Protein AF-A0A8T4WM82-F1 (afdb_monomer_lite)

Radius of gyration: 20.58 Å; chains: 1; bounding box: 56×28×52 Å

pLDDT: mean 70.28, std 9.74, range [43.31, 88.25]

Structure (mmCIF, N/CA/C/O backbone):
data_AF-A0A8T4WM82-F1
#
_entry.id   AF-A0A8T4WM82-F1
#
loop_
_atom_site.group_PDB
_atom_site.id
_atom_site.type_symbol
_atom_site.label_atom_id
_atom_site.label_alt_id
_atom_site.label_comp_id
_atom_site.label_asym_id
_atom_site.label_entity_id
_atom_site.label_seq_id
_atom_site.pdbx_PDB_ins_code
_atom_site.Cartn_x
_atom_site.Cartn_y
_atom_site.Cartn_z
_atom_site.occupancy
_atom_site.B_iso_or_equiv
_atom_site.auth_seq_id
_atom_site.auth_comp_id
_atom_site.auth_asym_id
_atom_site.auth_atom_id
_atom_site.pdbx_PDB_model_num
ATOM 1 N N . MET A 1 1 ? 0.444 -3.441 4.856 1.00 49.09 1 MET A N 1
ATOM 2 C CA . MET A 1 1 ? -0.485 -2.279 4.831 1.00 49.09 1 MET A CA 1
ATOM 3 C C . MET A 1 1 ? -1.947 -2.722 4.778 1.00 49.09 1 MET A C 1
ATOM 5 O O . MET A 1 1 ? -2.633 -2.553 5.777 1.00 49.09 1 MET A O 1
ATOM 9 N N . LEU A 1 2 ? -2.414 -3.384 3.705 1.00 46.72 2 LEU A N 1
ATOM 10 C CA . LEU A 1 2 ? -3.725 -4.063 3.712 1.00 46.72 2 LEU A CA 1
ATOM 11 C C . LEU A 1 2 ? -3.799 -5.136 4.796 1.00 46.72 2 LEU A C 1
ATOM 13 O O . LEU A 1 2 ? -4.785 -5.210 5.503 1.00 46.72 2 LEU A O 1
ATOM 17 N N . THR A 1 3 ? -2.723 -5.894 4.995 1.00 54.88 3 THR A N 1
ATOM 18 C CA . THR A 1 3 ? -2.620 -6.885 6.071 1.00 54.88 3 THR A CA 1
ATOM 19 C C . THR A 1 3 ? -2.913 -6.295 7.447 1.00 54.88 3 THR A C 1
ATOM 21 O O . THR A 1 3 ? -3.713 -6.871 8.162 1.00 54.88 3 THR A O 1
ATOM 24 N N . PHE A 1 4 ? -2.376 -5.123 7.801 1.00 57.44 4 PHE A N 1
ATOM 25 C CA . PHE A 1 4 ? -2.644 -4.505 9.106 1.00 57.44 4 PHE A CA 1
ATOM 26 C C . PHE A 1 4 ? -4.085 -3.991 9.219 1.00 57.44 4 PHE A C 1
ATOM 28 O O . PHE A 1 4 ? -4.763 -4.309 10.185 1.00 57.44 4 PHE A O 1
ATOM 35 N N . ALA A 1 5 ? -4.600 -3.279 8.209 1.00 52.88 5 ALA A N 1
ATOM 36 C CA . ALA A 1 5 ? -5.986 -2.796 8.211 1.00 52.88 5 ALA A CA 1
ATOM 37 C C . ALA A 1 5 ? -7.015 -3.945 8.196 1.00 52.88 5 ALA A C 1
ATOM 39 O O . ALA A 1 5 ? -8.019 -3.889 8.900 1.00 52.88 5 ALA A O 1
ATOM 40 N N . THR A 1 6 ? -6.750 -5.012 7.437 1.00 57.72 6 THR A N 1
ATOM 41 C CA . THR A 1 6 ? -7.567 -6.230 7.387 1.00 57.72 6 THR A CA 1
ATOM 42 C C . THR A 1 6 ? -7.454 -7.025 8.685 1.00 57.72 6 THR A C 1
ATOM 44 O O . THR A 1 6 ? -8.472 -7.498 9.171 1.00 57.72 6 THR A O 1
ATOM 47 N N . VAL A 1 7 ? -6.271 -7.110 9.303 1.00 63.00 7 VAL A N 1
ATOM 48 C CA . VAL A 1 7 ? -6.084 -7.722 10.630 1.00 63.00 7 VAL A CA 1
ATOM 49 C C . VAL A 1 7 ? -6.805 -6.913 11.708 1.00 63.00 7 VAL A C 1
ATOM 51 O O . VAL A 1 7 ? -7.490 -7.505 12.531 1.00 63.00 7 VAL A O 1
ATOM 54 N N . CYS A 1 8 ? -6.746 -5.579 11.681 1.00 62.03 8 CYS A N 1
ATOM 55 C CA . CYS A 1 8 ? -7.502 -4.721 12.595 1.00 62.03 8 CYS A CA 1
ATOM 56 C C . CYS A 1 8 ? -9.016 -4.852 12.382 1.00 62.03 8 CYS A C 1
ATOM 58 O O . CYS A 1 8 ? -9.750 -5.008 13.353 1.00 62.03 8 CYS A O 1
ATOM 60 N N . SER A 1 9 ? -9.489 -4.838 11.131 1.00 58.53 9 SER A N 1
ATOM 61 C CA . SER A 1 9 ? -10.904 -5.045 10.795 1.00 58.53 9 SER A CA 1
ATOM 62 C C . SER A 1 9 ? -11.388 -6.427 11.244 1.00 58.53 9 SER A C 1
ATOM 64 O O . SER A 1 9 ? -12.452 -6.543 11.851 1.00 58.53 9 SER A O 1
ATOM 66 N N . PHE A 1 10 ? -10.576 -7.466 11.036 1.00 64.25 10 PHE A N 1
ATOM 67 C CA . PHE A 1 10 ? -10.859 -8.824 11.486 1.00 64.25 10 PHE A CA 1
ATOM 68 C C . PHE A 1 10 ? -10.867 -8.930 13.015 1.00 64.25 10 PHE A C 1
ATOM 70 O O . PHE A 1 10 ? -11.812 -9.474 13.574 1.00 64.25 10 PHE A O 1
ATOM 77 N N . LEU A 1 11 ? -9.885 -8.341 13.706 1.00 66.69 11 LEU A N 1
ATOM 78 C CA . LEU A 1 11 ? -9.834 -8.267 15.170 1.00 66.69 11 LEU A CA 1
ATOM 79 C C . LEU A 1 11 ? -11.063 -7.555 15.744 1.00 66.69 11 LEU A C 1
ATOM 81 O O . LEU A 1 11 ? -11.652 -8.045 16.704 1.00 66.69 11 LEU A O 1
ATOM 85 N N . PHE A 1 12 ? -11.494 -6.440 15.149 1.00 62.47 12 PHE A N 1
ATOM 86 C CA . PHE A 1 12 ? -12.706 -5.732 15.570 1.00 62.47 12 PHE A CA 1
ATOM 87 C C . PHE A 1 12 ? -13.986 -6.509 15.261 1.00 62.47 12 PHE A C 1
ATOM 89 O O . PHE A 1 12 ? -14.898 -6.517 16.085 1.00 62.47 12 PHE A O 1
ATOM 96 N N . SER A 1 13 ? -14.059 -7.176 14.108 1.00 63.03 13 SER A N 1
ATOM 97 C CA . SER A 1 13 ? -15.194 -8.024 13.734 1.00 63.03 13 SER A CA 1
ATOM 98 C C . SER A 1 13 ? -15.318 -9.225 14.674 1.00 63.03 13 SER A C 1
ATOM 100 O O . SER A 1 13 ? -16.396 -9.477 15.212 1.00 63.03 13 SER A O 1
ATOM 102 N N . PHE A 1 14 ? -14.204 -9.891 14.976 1.00 70.12 14 PHE A N 1
ATOM 103 C CA . PHE A 1 14 ? -14.138 -11.016 15.905 1.00 70.12 14 PHE A CA 1
ATOM 104 C C . PHE A 1 14 ? -14.447 -10.587 17.347 1.00 70.12 14 PHE A C 1
ATOM 106 O O . PHE A 1 14 ? -15.225 -11.232 18.046 1.00 70.12 14 PHE A O 1
ATOM 113 N N . ALA A 1 15 ? -13.925 -9.436 17.780 1.00 63.19 15 ALA A N 1
ATOM 114 C CA . ALA A 1 15 ? -14.212 -8.880 19.098 1.00 63.19 15 ALA A CA 1
ATOM 115 C C . ALA A 1 15 ? -15.593 -8.201 19.201 1.00 63.19 15 ALA A C 1
ATOM 117 O O . ALA A 1 15 ? -16.008 -7.827 20.300 1.00 63.19 15 ALA A O 1
ATOM 118 N N . SER A 1 16 ? -16.334 -8.040 18.098 1.00 57.44 16 SER A N 1
ATOM 119 C CA . SER A 1 16 ? -17.587 -7.270 18.071 1.00 57.44 16 SER A CA 1
ATOM 120 C C . SER A 1 16 ? -18.657 -7.832 19.014 1.00 57.44 16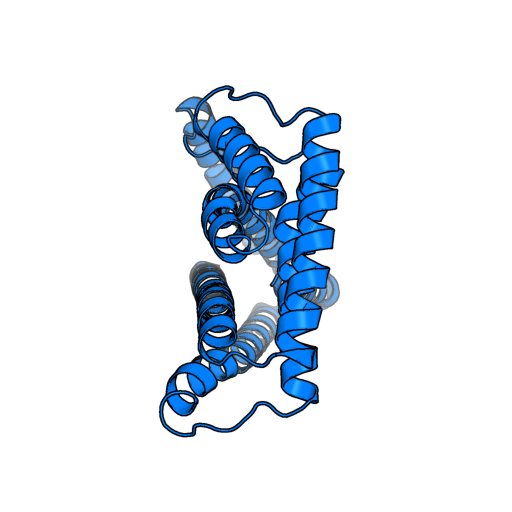 SER A C 1
ATOM 122 O O . SER A 1 16 ? -19.341 -7.060 19.692 1.00 57.44 16 SER A O 1
ATOM 124 N N . GLY A 1 17 ? -18.738 -9.163 19.135 1.00 61.69 17 GLY A N 1
ATOM 125 C CA . GLY A 1 17 ? -19.622 -9.846 20.083 1.00 61.69 17 GLY A CA 1
ATOM 126 C C . GLY A 1 17 ? -19.238 -9.591 21.544 1.00 61.69 17 GLY A C 1
ATOM 127 O O . GLY A 1 17 ? -20.107 -9.365 22.383 1.00 61.69 17 GLY A O 1
ATOM 128 N N . PHE A 1 18 ? -17.938 -9.524 21.842 1.00 63.25 18 PHE A N 1
ATOM 129 C CA . PHE A 1 18 ? -17.409 -9.289 23.192 1.00 63.25 18 PHE A CA 1
ATOM 130 C C . PHE A 1 18 ? -17.564 -7.829 23.665 1.00 63.25 18 PHE A C 1
ATOM 132 O O . PHE A 1 18 ? -17.635 -7.541 24.866 1.00 63.25 18 PHE A O 1
ATOM 139 N N . VAL A 1 19 ? -17.633 -6.897 22.711 1.00 63.81 19 VAL A N 1
ATOM 140 C CA . VAL A 1 19 ? -17.724 -5.445 22.936 1.00 63.81 19 VAL A CA 1
ATOM 141 C C . VAL A 1 19 ? -19.174 -4.950 23.067 1.00 63.81 19 VAL A C 1
ATOM 143 O O . VAL A 1 19 ? -19.405 -3.821 23.517 1.00 63.81 19 VAL A O 1
ATOM 146 N N . LYS A 1 20 ? -20.172 -5.773 22.717 1.00 61.56 20 LYS A N 1
ATOM 147 C CA . LYS A 1 20 ? -21.591 -5.390 22.748 1.00 61.56 20 LYS A CA 1
ATOM 148 C C . LYS A 1 20 ? -22.011 -4.918 24.151 1.00 61.56 20 LYS A C 1
ATOM 150 O O . LYS A 1 20 ? -21.767 -5.586 25.151 1.00 61.56 20 LYS A O 1
ATOM 155 N N . GLY A 1 21 ? -22.613 -3.727 24.234 1.00 63.59 21 GLY A N 1
ATOM 156 C CA . GLY A 1 21 ? -23.159 -3.169 25.479 1.00 63.59 21 GLY A CA 1
ATOM 157 C C . GLY A 1 21 ? -22.182 -2.443 26.420 1.00 63.59 21 GLY A C 1
ATOM 158 O O . GLY A 1 21 ? -22.655 -1.727 27.301 1.00 63.59 21 GLY A O 1
ATOM 159 N N . SER A 1 22 ? -20.854 -2.531 26.241 1.00 71.56 22 SER A N 1
ATOM 160 C CA . SER A 1 22 ? -19.882 -1.879 27.143 1.00 71.56 22 SER A CA 1
ATOM 161 C C . SER A 1 22 ? -18.937 -0.907 26.431 1.00 71.56 22 SER A C 1
ATOM 163 O O . SER A 1 22 ? -17.976 -1.304 25.768 1.00 71.56 22 SER A O 1
ATOM 165 N N . LYS A 1 23 ? -19.138 0.398 26.674 1.00 70.12 23 LYS A N 1
ATOM 166 C CA . LYS A 1 23 ? -18.241 1.468 26.194 1.00 70.12 23 LYS A CA 1
ATOM 167 C C . LYS A 1 23 ? -16.797 1.306 26.696 1.00 70.12 23 LYS A C 1
ATOM 169 O O . LYS A 1 23 ? -15.863 1.659 25.981 1.00 70.12 23 LYS A O 1
ATOM 174 N N . ARG A 1 24 ? -16.595 0.753 27.902 1.00 73.75 24 ARG A N 1
ATOM 175 C CA . ARG A 1 24 ? -15.251 0.531 28.475 1.00 73.75 24 ARG A CA 1
ATOM 176 C C . ARG A 1 24 ? -14.467 -0.529 27.697 1.00 73.75 24 ARG A C 1
ATOM 178 O O . ARG A 1 24 ? -13.300 -0.300 27.397 1.00 73.75 24 ARG A O 1
ATOM 185 N N . ARG A 1 25 ? -15.109 -1.642 27.316 1.00 73.25 25 ARG A N 1
ATOM 186 C CA . ARG A 1 25 ? -14.468 -2.707 26.520 1.00 73.25 25 ARG A CA 1
ATOM 187 C C . ARG A 1 25 ? -14.113 -2.223 25.114 1.00 73.25 25 ARG A C 1
ATOM 189 O O . ARG A 1 25 ? -13.009 -2.478 24.650 1.00 73.25 25 ARG A O 1
ATOM 196 N N . ALA A 1 26 ? -14.994 -1.438 24.491 1.00 69.00 26 ALA A N 1
ATOM 197 C CA . ALA A 1 26 ? -14.710 -0.800 23.204 1.00 69.00 26 ALA A CA 1
ATOM 198 C C . ALA A 1 26 ? -13.481 0.126 23.272 1.00 69.00 26 ALA A C 1
ATOM 200 O O . ALA A 1 26 ? -12.597 0.058 22.420 1.00 69.00 26 ALA A O 1
ATOM 201 N N . LYS A 1 27 ? -13.397 0.959 24.321 1.00 75.12 27 LYS A N 1
ATOM 202 C CA . LYS A 1 27 ? -12.264 1.869 24.537 1.00 75.12 27 LYS A CA 1
ATOM 203 C C . LYS A 1 27 ? -10.952 1.110 24.768 1.00 75.12 27 LYS A C 1
ATOM 205 O O . LYS A 1 27 ? -9.931 1.519 24.230 1.00 75.12 27 LYS A O 1
ATOM 210 N N . ALA A 1 28 ? -10.978 0.005 25.515 1.00 77.12 28 ALA A N 1
ATOM 211 C CA . ALA A 1 28 ? -9.793 -0.816 25.767 1.00 77.12 28 ALA A CA 1
ATOM 212 C C . ALA A 1 28 ? -9.221 -1.428 24.477 1.00 77.12 28 ALA A C 1
ATOM 214 O O . ALA A 1 28 ? -8.022 -1.326 24.236 1.00 77.12 28 ALA A O 1
ATOM 215 N N . ILE A 1 29 ? -10.074 -1.982 23.609 1.00 74.75 29 ILE A N 1
ATOM 216 C CA . ILE A 1 29 ? -9.639 -2.537 22.316 1.00 74.75 29 ILE A CA 1
ATOM 217 C C . ILE A 1 29 ? -9.092 -1.442 21.396 1.00 74.75 29 ILE A C 1
ATOM 219 O O . ILE A 1 29 ? -8.072 -1.637 20.740 1.00 74.75 29 ILE A O 1
ATOM 223 N N . ARG A 1 30 ? -9.713 -0.258 21.394 1.00 71.38 30 ARG A N 1
ATOM 224 C CA . ARG A 1 30 ? -9.211 0.899 20.642 1.00 71.38 30 ARG A CA 1
ATOM 225 C C . ARG A 1 30 ? -7.829 1.343 21.118 1.00 71.38 30 ARG A C 1
ATOM 227 O O . ARG A 1 30 ? -6.965 1.592 20.285 1.00 71.38 30 ARG A O 1
ATOM 234 N N . ILE A 1 31 ? -7.611 1.415 22.432 1.00 78.00 31 ILE A N 1
ATOM 235 C CA . ILE A 1 31 ? -6.297 1.741 23.006 1.00 78.00 31 ILE A CA 1
ATOM 236 C C . ILE A 1 31 ? -5.276 0.668 22.628 1.00 78.00 31 ILE A C 1
ATOM 238 O O . ILE A 1 31 ? -4.193 1.008 22.170 1.00 78.00 31 ILE A O 1
ATOM 242 N N . PHE A 1 32 ? -5.633 -0.612 22.750 1.00 78.62 32 PHE A N 1
ATOM 243 C CA . PHE A 1 32 ? -4.755 -1.719 22.377 1.00 78.62 32 PHE A CA 1
ATOM 244 C C . PHE A 1 32 ? -4.318 -1.640 20.907 1.00 78.62 32 PHE A C 1
ATOM 246 O O . PHE A 1 32 ? -3.133 -1.751 20.607 1.00 78.62 32 PHE A O 1
ATOM 253 N N . ILE A 1 33 ? -5.249 -1.365 19.991 1.00 73.94 33 ILE A N 1
ATOM 254 C CA . ILE A 1 33 ? -4.942 -1.216 18.562 1.00 73.94 33 ILE A CA 1
ATOM 255 C C . ILE A 1 33 ? -4.128 0.051 18.289 1.00 73.94 33 ILE A C 1
ATOM 257 O O . ILE A 1 33 ? -3.208 0.009 17.477 1.00 73.94 33 ILE A O 1
ATOM 261 N N . GLY A 1 34 ? -4.402 1.148 18.998 1.00 74.00 34 GLY A N 1
ATOM 262 C CA . GLY A 1 34 ? -3.581 2.359 18.939 1.00 74.00 34 GLY A CA 1
ATOM 263 C C . GLY A 1 34 ? -2.138 2.122 19.399 1.00 74.00 34 GLY A C 1
ATOM 264 O O . GLY A 1 34 ? -1.208 2.604 18.762 1.00 74.00 34 GLY A O 1
ATOM 265 N N . ILE A 1 35 ? -1.934 1.327 20.455 1.00 77.81 35 ILE A N 1
ATOM 266 C CA . ILE A 1 35 ? -0.598 0.936 20.933 1.00 77.81 35 ILE A CA 1
ATOM 267 C C . ILE A 1 35 ? 0.099 0.039 19.910 1.00 77.81 35 ILE A C 1
ATOM 269 O O . ILE A 1 35 ? 1.256 0.282 19.575 1.00 77.81 35 ILE A O 1
ATOM 273 N N . LEU A 1 36 ? -0.599 -0.970 19.379 1.00 74.88 36 LEU A N 1
ATOM 274 C CA . LEU A 1 36 ? -0.055 -1.855 18.348 1.00 74.88 36 LEU A CA 1
ATOM 275 C C . LEU A 1 36 ? 0.376 -1.054 17.111 1.00 74.88 36 LEU A C 1
ATOM 277 O O . LEU A 1 36 ? 1.443 -1.284 16.554 1.00 74.88 36 LEU A O 1
ATOM 281 N N . MET A 1 37 ? -0.431 -0.073 16.713 1.00 70.75 37 MET A N 1
ATOM 282 C CA . MET A 1 37 ? -0.123 0.841 15.620 1.00 70.75 37 MET A CA 1
ATOM 283 C C . MET A 1 37 ? 1.112 1.698 15.920 1.00 70.75 37 MET A C 1
ATOM 285 O O . MET A 1 37 ? 1.981 1.813 15.059 1.00 70.75 37 MET A O 1
ATOM 289 N N . LEU A 1 38 ? 1.213 2.272 17.123 1.00 74.31 38 LEU A N 1
ATOM 290 C CA . LEU A 1 38 ? 2.390 3.034 17.547 1.00 74.31 38 LEU A CA 1
ATOM 291 C C . LEU A 1 38 ? 3.657 2.178 17.529 1.00 74.31 38 LEU A C 1
ATOM 293 O O . LEU A 1 38 ? 4.685 2.650 17.063 1.00 74.31 38 LEU A O 1
ATOM 297 N N . LEU A 1 39 ? 3.583 0.919 17.965 1.00 74.25 39 LEU A N 1
ATOM 298 C CA . LEU A 1 39 ? 4.709 -0.018 17.909 1.00 74.25 39 LEU A CA 1
ATOM 299 C C . LEU A 1 39 ? 5.141 -0.308 16.467 1.00 74.25 39 LEU A C 1
ATOM 301 O O . LEU A 1 39 ? 6.324 -0.219 16.148 1.00 74.25 39 LEU A O 1
ATOM 305 N N . VAL A 1 40 ? 4.183 -0.600 15.581 1.00 70.88 40 VAL A N 1
ATOM 306 C CA . VAL A 1 40 ? 4.470 -0.836 14.157 1.00 70.88 40 VAL A CA 1
ATOM 307 C C . VAL A 1 40 ? 5.002 0.434 13.482 1.00 70.88 40 VAL A C 1
ATOM 309 O O . VAL A 1 40 ? 5.811 0.328 12.568 1.00 70.88 40 VAL A O 1
ATOM 312 N N . GLY A 1 41 ? 4.585 1.626 13.923 1.00 66.06 41 GLY A N 1
ATOM 313 C CA . GLY A 1 41 ? 5.027 2.919 13.385 1.00 66.06 41 GLY A CA 1
ATOM 314 C C . GLY A 1 41 ? 6.341 3.442 13.940 1.00 66.06 41 GLY A C 1
ATOM 315 O O . GLY A 1 41 ? 7.075 4.129 13.231 1.00 66.06 41 GLY A O 1
ATOM 316 N N . ALA A 1 42 ? 6.682 3.067 15.168 1.00 73.44 42 ALA A N 1
ATOM 317 C CA . ALA A 1 42 ? 7.951 3.413 15.784 1.00 73.44 42 ALA A CA 1
ATOM 318 C C . ALA A 1 42 ? 9.131 2.768 15.046 1.00 73.44 42 ALA A C 1
ATOM 320 O O . ALA A 1 42 ? 10.181 3.392 14.943 1.00 73.44 42 ALA A O 1
ATOM 321 N N . TYR A 1 43 ? 8.961 1.565 14.483 1.00 69.75 43 TYR A N 1
ATOM 322 C CA . TYR A 1 43 ? 10.021 0.871 13.742 1.00 69.75 43 TYR A CA 1
ATOM 323 C C . TYR A 1 43 ? 10.480 1.624 12.468 1.00 69.75 43 TYR A C 1
ATOM 325 O O . TYR A 1 43 ? 11.678 1.883 12.344 1.00 69.75 43 TYR A O 1
ATOM 333 N N . PRO A 1 44 ? 9.579 2.066 11.563 1.00 64.38 44 PRO A N 1
ATOM 334 C CA . PRO A 1 44 ? 9.899 2.977 10.464 1.00 64.38 44 PRO A CA 1
ATOM 335 C C . PRO A 1 44 ? 10.638 4.242 10.902 1.00 64.38 44 PRO A C 1
ATOM 337 O O . PRO A 1 44 ? 11.644 4.608 10.303 1.00 64.38 44 PRO A O 1
ATOM 340 N N . VAL A 1 45 ? 10.142 4.905 11.952 1.00 69.12 45 VAL A N 1
ATOM 341 C CA . VAL A 1 45 ? 10.715 6.163 12.453 1.00 69.12 45 VAL A CA 1
ATOM 342 C C . VAL A 1 45 ? 12.115 5.927 13.011 1.00 69.12 45 VAL A C 1
ATOM 344 O O . VAL A 1 45 ? 13.031 6.671 12.682 1.00 69.12 45 VAL A O 1
ATOM 347 N N . TYR A 1 46 ? 12.296 4.858 13.785 1.00 72.38 46 TYR A N 1
ATOM 348 C CA . TYR A 1 46 ? 13.590 4.430 14.303 1.00 72.38 46 TYR A CA 1
ATOM 349 C C . TYR A 1 46 ? 14.587 4.111 13.181 1.00 72.38 46 TYR A C 1
ATOM 351 O O . TYR A 1 46 ? 15.746 4.508 13.256 1.00 72.38 46 TYR A O 1
ATOM 359 N N . LYS A 1 47 ? 14.153 3.439 12.108 1.00 65.25 47 LYS A N 1
ATOM 360 C CA . LYS A 1 47 ? 15.020 3.158 10.953 1.00 65.25 47 LYS A CA 1
ATOM 361 C C . LYS A 1 47 ? 15.362 4.419 10.153 1.00 65.25 47 LYS A C 1
ATOM 363 O O . LYS A 1 47 ? 16.499 4.540 9.714 1.00 65.25 47 LYS A O 1
ATOM 368 N N . LEU A 1 48 ? 14.439 5.374 10.006 1.00 65.38 48 LEU A N 1
ATOM 369 C CA . LEU A 1 48 ? 14.721 6.663 9.355 1.00 65.38 48 LEU A CA 1
ATOM 370 C C . LEU A 1 48 ? 15.736 7.508 10.137 1.00 65.38 48 LEU A C 1
ATOM 372 O O . LEU A 1 48 ? 16.558 8.189 9.528 1.00 65.38 48 LEU A O 1
ATOM 376 N N . THR A 1 49 ? 15.693 7.469 11.471 1.00 65.94 49 THR A N 1
ATOM 377 C CA . THR A 1 49 ? 16.616 8.234 12.323 1.00 65.94 49 THR A CA 1
ATOM 378 C C . THR A 1 49 ? 17.947 7.517 12.562 1.00 65.94 49 THR A C 1
ATOM 380 O O . THR A 1 49 ? 18.976 8.179 12.666 1.00 65.94 49 THR A O 1
ATOM 383 N N . GLY A 1 50 ? 17.952 6.182 12.622 1.00 57.06 50 GLY A N 1
ATOM 384 C CA . GLY A 1 50 ? 19.154 5.370 12.840 1.00 57.06 50 GLY A CA 1
ATOM 385 C C . GLY A 1 50 ? 19.930 5.015 11.566 1.00 57.06 50 GLY A C 1
ATOM 386 O O . GLY A 1 50 ? 21.152 4.896 11.610 1.00 57.06 50 GLY A O 1
ATOM 387 N N . GLY A 1 51 ? 19.256 4.883 10.418 1.00 52.81 51 GLY A N 1
ATOM 388 C CA . GLY A 1 51 ? 19.877 4.485 9.146 1.00 52.81 51 GLY A CA 1
ATOM 389 C C . GLY A 1 51 ? 20.771 5.553 8.506 1.00 52.81 51 GLY A C 1
ATOM 390 O O . GLY A 1 51 ? 21.601 5.231 7.667 1.00 52.81 51 GLY A O 1
ATOM 391 N N . SER A 1 52 ? 20.643 6.817 8.918 1.00 49.50 52 SER A N 1
ATOM 392 C CA . SER A 1 52 ? 21.523 7.914 8.489 1.00 49.50 52 SER A CA 1
ATOM 393 C C . SER A 1 52 ? 22.790 8.053 9.343 1.00 49.50 52 SER A C 1
ATOM 395 O O . SER A 1 52 ? 23.713 8.757 8.945 1.00 49.50 52 SER A O 1
ATOM 397 N N . THR A 1 53 ? 22.852 7.395 10.506 1.00 45.81 53 THR A N 1
ATOM 398 C CA . THR A 1 53 ? 23.969 7.509 11.464 1.00 45.81 53 THR A CA 1
ATOM 399 C C . THR A 1 53 ? 24.746 6.210 11.658 1.00 45.81 53 THR A C 1
ATOM 401 O O . THR A 1 53 ? 25.938 6.261 11.948 1.00 45.81 53 THR A O 1
ATOM 404 N N . PHE A 1 54 ? 24.122 5.051 11.443 1.00 43.31 54 PHE A N 1
ATOM 405 C CA . PHE A 1 54 ? 24.774 3.746 11.512 1.00 43.31 54 PHE A CA 1
ATOM 406 C C . PHE A 1 54 ? 24.627 3.044 10.163 1.00 43.31 54 PHE A C 1
ATOM 408 O O . PHE A 1 54 ? 23.596 2.432 9.894 1.00 43.31 54 PHE A O 1
ATOM 415 N N . GLY A 1 55 ? 25.658 3.136 9.316 1.00 44.59 55 GLY A N 1
ATOM 416 C CA . GLY A 1 55 ? 25.783 2.419 8.038 1.00 44.59 55 GLY A CA 1
ATOM 417 C C . GLY A 1 55 ? 25.920 0.903 8.214 1.00 44.59 55 GLY A C 1
ATOM 418 O O . GLY A 1 55 ? 26.900 0.303 7.789 1.00 44.59 55 GLY A O 1
ATOM 419 N N . GLY A 1 56 ? 24.976 0.285 8.921 1.00 47.66 56 GLY A N 1
ATOM 420 C CA . GLY A 1 56 ? 24.899 -1.155 9.085 1.00 47.66 56 GLY A CA 1
ATOM 421 C C . GLY A 1 56 ? 24.246 -1.776 7.861 1.00 47.66 56 GLY A C 1
ATOM 422 O O . GLY A 1 56 ? 23.089 -1.484 7.562 1.00 47.66 56 GLY A O 1
ATOM 423 N N . THR A 1 57 ? 24.976 -2.660 7.186 1.00 52.47 57 THR A N 1
ATOM 424 C CA . THR A 1 57 ? 24.409 -3.654 6.270 1.00 52.47 57 THR A CA 1
ATOM 425 C C . THR A 1 57 ? 23.223 -4.345 6.938 1.00 52.47 57 THR A C 1
ATOM 427 O O . THR A 1 57 ? 23.336 -4.808 8.077 1.00 52.47 57 THR A O 1
ATOM 430 N N . PHE A 1 58 ? 22.091 -4.399 6.237 1.00 55.09 58 PHE A N 1
ATOM 431 C CA . PHE A 1 58 ? 20.921 -5.154 6.666 1.00 55.09 58 PHE A CA 1
ATOM 432 C C . PHE A 1 58 ? 21.325 -6.603 6.978 1.00 55.09 58 PHE A C 1
ATOM 434 O O . PHE A 1 58 ? 22.148 -7.212 6.293 1.00 55.09 58 PHE A O 1
ATOM 441 N N . GLY A 1 59 ? 20.775 -7.162 8.056 1.00 64.69 59 GLY A N 1
ATOM 442 C CA . GLY A 1 59 ? 20.856 -8.605 8.264 1.00 64.69 59 GLY A CA 1
ATOM 443 C C . GLY A 1 59 ? 19.967 -9.316 7.242 1.00 64.69 59 GLY A C 1
ATOM 444 O O . GLY A 1 59 ? 18.921 -8.785 6.879 1.00 64.69 59 GLY A O 1
ATOM 445 N N . LEU A 1 60 ? 20.309 -10.550 6.854 1.00 65.62 60 LEU A N 1
ATOM 446 C CA . LEU A 1 60 ? 19.529 -11.356 5.894 1.00 65.62 60 LEU A CA 1
ATOM 447 C C . LEU A 1 60 ? 18.015 -11.382 6.187 1.00 65.62 60 LEU A C 1
ATOM 449 O O . LEU A 1 60 ? 17.202 -11.395 5.270 1.00 65.62 60 LEU A O 1
ATOM 453 N N . LEU A 1 61 ? 17.617 -11.371 7.464 1.00 64.75 61 LEU A N 1
ATOM 454 C CA . LEU A 1 61 ? 16.205 -11.325 7.863 1.00 64.75 61 LEU A CA 1
ATOM 455 C C . LEU A 1 61 ? 15.520 -9.994 7.525 1.00 64.75 61 LEU A C 1
ATOM 457 O O . LEU A 1 61 ? 14.337 -9.987 7.188 1.00 64.75 61 LEU A O 1
ATOM 461 N N . GLU A 1 62 ? 16.240 -8.879 7.623 1.00 65.19 62 GLU A N 1
ATOM 462 C CA . GLU A 1 62 ? 15.716 -7.564 7.262 1.00 65.19 62 GLU A CA 1
ATOM 463 C C . GLU A 1 62 ? 15.610 -7.418 5.740 1.00 65.19 62 GLU A C 1
ATOM 465 O O . GLU A 1 62 ? 14.587 -6.927 5.269 1.00 65.19 62 GLU A O 1
ATOM 470 N N . ASP A 1 63 ? 16.583 -7.932 4.978 1.00 67.50 63 ASP A N 1
ATOM 471 C CA . ASP A 1 63 ? 16.528 -7.957 3.509 1.00 67.50 63 ASP A CA 1
ATOM 472 C C . ASP A 1 63 ? 15.369 -8.815 3.004 1.00 67.50 63 ASP A C 1
ATOM 474 O O . ASP A 1 63 ? 14.573 -8.373 2.176 1.00 67.50 63 ASP A O 1
ATOM 478 N N . ILE A 1 64 ? 15.193 -10.018 3.562 1.00 68.06 64 ILE A N 1
ATOM 479 C CA . ILE A 1 64 ? 14.038 -10.873 3.253 1.00 68.06 64 ILE A CA 1
ATOM 480 C C . ILE A 1 64 ? 12.731 -10.155 3.618 1.00 68.06 64 ILE A C 1
ATOM 482 O O . ILE A 1 64 ? 11.769 -10.188 2.849 1.00 68.06 64 I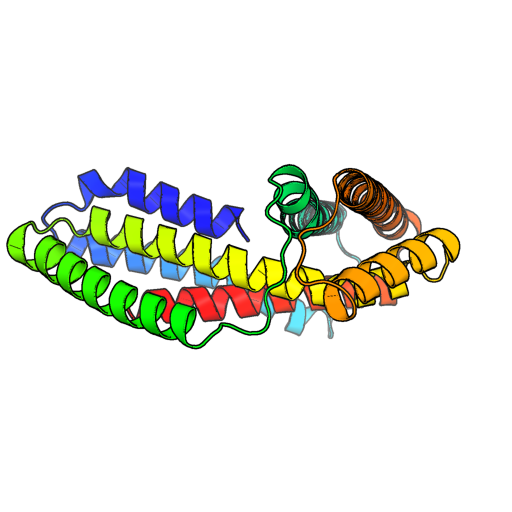LE A O 1
ATOM 486 N N . GLY A 1 65 ? 12.687 -9.477 4.768 1.00 67.88 65 GLY A N 1
ATOM 487 C CA . GLY A 1 65 ? 11.537 -8.678 5.185 1.00 67.88 65 GLY A CA 1
ATOM 488 C C . GLY A 1 65 ? 11.221 -7.536 4.216 1.00 67.88 65 GLY A C 1
ATOM 489 O O . GLY A 1 65 ? 10.052 -7.322 3.885 1.00 67.88 65 GLY A O 1
ATOM 490 N N . ALA A 1 66 ? 12.246 -6.841 3.720 1.00 65.81 66 ALA A N 1
ATOM 491 C CA . ALA A 1 66 ? 12.119 -5.774 2.736 1.00 65.81 66 ALA A CA 1
ATOM 492 C C . ALA A 1 66 ? 11.611 -6.312 1.393 1.00 65.81 66 ALA A C 1
ATOM 494 O O . ALA A 1 66 ? 10.630 -5.784 0.867 1.00 65.81 66 ALA A O 1
ATOM 495 N N . VAL A 1 67 ? 12.183 -7.413 0.891 1.00 69.19 67 VAL A N 1
ATOM 496 C CA . VAL A 1 67 ? 11.722 -8.093 -0.332 1.00 69.19 67 VAL A CA 1
ATOM 497 C C . VAL A 1 67 ? 10.252 -8.481 -0.199 1.00 69.19 67 VAL A C 1
ATOM 499 O O . VAL A 1 67 ? 9.434 -8.092 -1.030 1.00 69.19 67 VAL A O 1
ATOM 502 N N . LEU A 1 68 ? 9.866 -9.165 0.881 1.00 70.00 68 LEU A N 1
ATOM 503 C CA . LEU A 1 68 ? 8.469 -9.543 1.117 1.00 70.00 68 LEU A CA 1
ATOM 504 C C . LEU A 1 68 ? 7.542 -8.322 1.235 1.00 70.00 68 LEU A C 1
ATOM 506 O O . LEU A 1 68 ? 6.392 -8.367 0.787 1.00 70.00 68 LEU A O 1
ATOM 510 N N . GLY A 1 69 ? 8.031 -7.224 1.814 1.00 66.38 69 GLY A N 1
ATOM 511 C CA . GLY A 1 69 ? 7.321 -5.951 1.895 1.00 66.38 69 GLY A CA 1
ATOM 512 C C . GLY A 1 69 ? 7.052 -5.345 0.518 1.00 66.38 69 GLY A C 1
ATOM 513 O O . GLY A 1 69 ? 5.908 -4.988 0.221 1.00 66.38 69 GLY A O 1
ATOM 514 N N . ILE A 1 70 ? 8.075 -5.286 -0.335 1.00 70.88 70 ILE A N 1
ATOM 515 C CA . ILE A 1 70 ? 7.982 -4.760 -1.699 1.00 70.88 70 ILE A CA 1
ATOM 516 C C . ILE A 1 70 ? 7.079 -5.650 -2.562 1.00 70.88 70 ILE A C 1
ATOM 518 O O . ILE A 1 70 ? 6.167 -5.143 -3.216 1.00 70.88 70 ILE A O 1
ATOM 522 N N . TRP A 1 71 ? 7.224 -6.976 -2.474 1.00 75.62 71 TRP A N 1
ATOM 523 C CA . TRP A 1 71 ? 6.333 -7.936 -3.136 1.00 75.62 71 TRP A CA 1
ATOM 524 C C . TRP A 1 71 ? 4.877 -7.713 -2.730 1.00 75.62 71 TRP A C 1
ATOM 526 O O . TRP A 1 71 ? 3.992 -7.607 -3.579 1.00 75.62 71 TRP A O 1
ATOM 536 N N . SER A 1 72 ? 4.617 -7.606 -1.424 1.00 66.44 72 SER A N 1
ATOM 537 C CA . SER A 1 72 ? 3.279 -7.344 -0.889 1.00 66.44 72 SER A CA 1
ATOM 538 C C . SER A 1 72 ? 2.708 -6.031 -1.428 1.00 66.44 72 SER A C 1
ATOM 540 O O . SER A 1 72 ? 1.531 -5.969 -1.799 1.00 66.44 72 SER A O 1
ATOM 542 N N . LEU A 1 73 ? 3.539 -4.990 -1.528 1.00 71.56 73 LEU A N 1
ATOM 543 C CA . LEU A 1 73 ? 3.154 -3.705 -2.096 1.00 71.56 73 LEU A CA 1
ATOM 544 C C . LEU A 1 73 ? 2.799 -3.857 -3.577 1.00 71.56 73 LEU A C 1
ATOM 546 O O . LEU A 1 73 ? 1.645 -3.606 -3.922 1.00 71.56 73 LEU A O 1
ATOM 550 N N . LEU A 1 74 ? 3.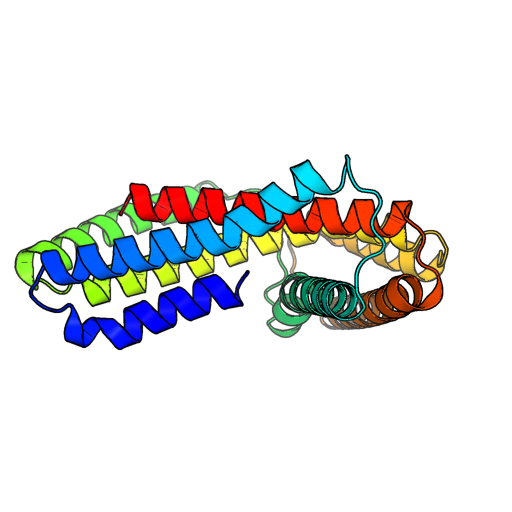715 -4.338 -4.419 1.00 73.69 74 LEU A N 1
ATOM 551 C CA . LEU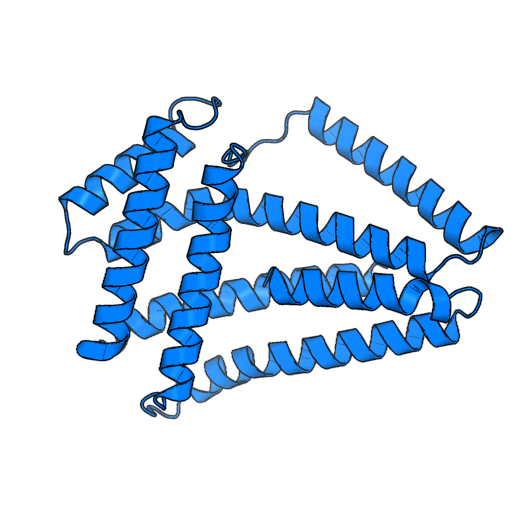 A 1 74 ? 3.517 -4.466 -5.867 1.00 73.69 74 LEU A CA 1
ATOM 552 C C . LEU A 1 74 ? 2.334 -5.376 -6.214 1.00 73.69 74 LEU A C 1
ATOM 554 O O . LEU A 1 74 ? 1.482 -5.012 -7.028 1.00 73.69 74 LEU A O 1
ATOM 558 N N . VAL A 1 75 ? 2.196 -6.513 -5.529 1.00 75.50 75 VAL A N 1
ATOM 559 C CA . VAL A 1 75 ? 1.044 -7.406 -5.705 1.00 75.50 75 VAL A CA 1
ATOM 560 C C . VAL A 1 75 ? -0.251 -6.697 -5.325 1.00 75.50 75 VAL A C 1
ATOM 562 O O . VAL A 1 75 ? -1.247 -6.772 -6.044 1.00 75.50 75 VAL A O 1
ATOM 565 N N . SER A 1 76 ? -0.267 -5.986 -4.200 1.00 69.00 76 SER A N 1
ATOM 566 C CA . SER A 1 76 ? -1.490 -5.342 -3.734 1.00 69.00 76 SER A CA 1
ATOM 567 C C . SER A 1 76 ? -1.897 -4.131 -4.574 1.00 69.00 76 SER A C 1
ATOM 569 O O . SER A 1 76 ? -3.096 -3.895 -4.727 1.00 69.00 76 SER A O 1
ATOM 571 N N . VAL A 1 77 ? -0.922 -3.383 -5.089 1.00 71.06 77 VAL A N 1
ATOM 572 C CA . VAL A 1 77 ? -1.088 -2.121 -5.819 1.00 71.06 77 VAL A CA 1
ATOM 573 C C . VAL A 1 77 ? -1.366 -2.372 -7.302 1.00 71.06 77 VAL A C 1
ATOM 575 O O . VAL A 1 77 ? -2.251 -1.729 -7.856 1.00 71.06 77 VAL A O 1
ATOM 578 N N . TYR A 1 78 ? -0.686 -3.334 -7.929 1.00 72.31 78 TYR A N 1
ATOM 579 C CA . TYR A 1 78 ? -0.786 -3.572 -9.373 1.00 72.31 78 TYR A CA 1
ATOM 580 C C . TYR A 1 78 ? -1.498 -4.878 -9.714 1.00 72.31 78 TYR A C 1
ATOM 582 O O . TYR A 1 78 ? -2.479 -4.870 -10.456 1.00 72.31 78 TYR A O 1
ATOM 590 N N . VAL A 1 79 ? -1.072 -5.999 -9.127 1.00 76.69 79 VAL A N 1
ATOM 591 C CA . VAL A 1 79 ? -1.571 -7.328 -9.521 1.00 76.69 79 VAL A CA 1
ATOM 592 C C . VAL A 1 79 ? -3.034 -7.534 -9.112 1.00 76.69 79 VAL A C 1
ATOM 594 O O . VAL A 1 79 ? -3.872 -7.868 -9.948 1.00 76.69 79 VAL A O 1
ATOM 597 N N . ILE A 1 80 ? -3.385 -7.294 -7.843 1.00 75.25 80 ILE A N 1
ATOM 598 C CA . ILE A 1 80 ? -4.757 -7.491 -7.344 1.00 75.25 80 ILE A CA 1
ATOM 599 C C . ILE A 1 80 ? -5.766 -6.586 -8.076 1.00 75.25 80 ILE A C 1
ATOM 601 O O . ILE A 1 80 ? -6.812 -7.096 -8.495 1.00 75.25 80 ILE A O 1
ATOM 605 N N . PRO A 1 81 ? -5.524 -5.270 -8.246 1.00 70.31 81 PRO A N 1
ATOM 606 C CA . PRO A 1 81 ? -6.473 -4.401 -8.937 1.00 70.31 81 PRO A CA 1
ATOM 607 C C . PRO A 1 81 ? -6.594 -4.719 -10.432 1.00 70.31 81 PRO A C 1
ATOM 609 O O . PRO A 1 81 ? -7.710 -4.665 -10.959 1.00 70.31 81 PRO A O 1
ATOM 612 N N . ALA A 1 82 ? -5.496 -5.123 -11.087 1.00 76.44 82 ALA A N 1
ATOM 613 C CA . ALA A 1 82 ? -5.511 -5.573 -12.477 1.00 76.44 82 ALA A CA 1
ATOM 614 C C . ALA A 1 82 ? -6.361 -6.843 -12.658 1.00 76.44 82 ALA A C 1
ATOM 616 O O . ALA A 1 82 ? -7.236 -6.868 -13.523 1.00 76.44 82 ALA A O 1
ATOM 617 N N . ILE A 1 83 ? -6.196 -7.856 -11.795 1.00 75.94 83 ILE A N 1
ATOM 618 C CA . ILE A 1 83 ? -7.007 -9.090 -11.832 1.00 75.94 83 ILE A CA 1
ATOM 619 C C . ILE A 1 83 ? -8.488 -8.788 -11.581 1.00 75.94 83 ILE A C 1
ATOM 621 O O . ILE A 1 83 ? -9.364 -9.332 -12.247 1.00 75.94 83 ILE A O 1
ATOM 625 N N . ARG A 1 84 ? -8.793 -7.897 -10.629 1.00 71.56 84 ARG A N 1
ATOM 626 C CA . ARG A 1 84 ? -10.178 -7.568 -10.252 1.00 71.56 84 ARG A CA 1
ATOM 627 C C . ARG A 1 84 ? -10.906 -6.671 -11.250 1.00 71.56 84 ARG A C 1
ATOM 629 O O . ARG A 1 84 ? -12.045 -6.307 -10.972 1.00 71.56 84 ARG A O 1
ATOM 636 N N . ALA A 1 85 ? -10.278 -6.301 -12.368 1.00 60.78 85 ALA A N 1
ATOM 637 C CA . ALA A 1 85 ? -10.844 -5.391 -13.362 1.00 60.78 85 ALA A CA 1
ATOM 638 C C . ALA A 1 85 ? -11.209 -3.996 -12.816 1.00 60.78 85 ALA A C 1
ATOM 640 O O . ALA A 1 85 ? -12.031 -3.301 -13.405 1.00 60.78 85 ALA A O 1
ATOM 641 N N . ARG A 1 86 ? -10.605 -3.580 -11.693 1.00 59.56 86 ARG A N 1
ATOM 642 C CA . ARG A 1 86 ? -10.893 -2.302 -11.012 1.00 59.56 86 ARG A CA 1
ATOM 643 C C . ARG A 1 86 ? -9.765 -1.281 -11.147 1.00 59.56 86 ARG A C 1
ATOM 645 O O . ARG A 1 86 ? -9.716 -0.332 -10.371 1.00 59.56 86 ARG A O 1
ATOM 652 N N . TYR A 1 87 ? -8.831 -1.492 -12.073 1.00 55.81 87 TYR A N 1
ATOM 653 C CA . TYR A 1 87 ? -7.750 -0.540 -12.303 1.00 55.81 87 TYR A CA 1
ATOM 654 C C . TYR A 1 87 ? -8.284 0.675 -13.071 1.00 55.81 87 TYR A C 1
ATOM 656 O O . TYR A 1 87 ? -8.307 0.686 -14.301 1.00 55.81 87 TYR A O 1
ATOM 664 N N . LYS A 1 88 ? -8.769 1.652 -12.304 1.00 62.06 88 LYS A N 1
ATOM 665 C CA . LYS A 1 88 ? -9.143 2.997 -12.732 1.00 62.06 88 LYS A CA 1
ATOM 666 C C . LYS A 1 88 ? -8.593 3.987 -11.704 1.00 62.06 88 LYS A C 1
ATOM 668 O O . LYS A 1 88 ? -9.175 4.118 -10.625 1.00 62.06 88 LYS A O 1
ATOM 673 N N . PRO A 1 89 ? -7.438 4.610 -11.954 1.00 57.50 89 PRO A N 1
ATOM 674 C CA . PRO A 1 89 ? -6.999 5.730 -11.142 1.00 57.50 89 PRO A CA 1
ATOM 675 C C . PRO A 1 89 ? -7.842 6.954 -11.520 1.00 57.50 89 PRO A C 1
ATOM 677 O O . PRO A 1 89 ? -7.533 7.677 -12.456 1.00 57.50 89 PRO A O 1
ATOM 680 N N . GLU A 1 90 ? -8.960 7.140 -10.823 1.00 60.91 90 GLU A N 1
ATOM 681 C CA . GLU A 1 90 ? -9.831 8.309 -10.981 1.00 60.91 90 GLU A CA 1
ATOM 682 C C . GLU A 1 90 ? -9.255 9.460 -10.144 1.00 60.91 90 GLU A C 1
ATOM 684 O O . GLU A 1 90 ? -9.185 9.356 -8.916 1.00 60.91 90 GLU A O 1
ATOM 689 N N . PHE A 1 91 ? -8.794 10.534 -10.792 1.00 53.94 91 PHE A N 1
ATOM 690 C CA . PHE A 1 91 ? -8.208 11.704 -10.117 1.00 53.94 91 PHE A CA 1
ATOM 691 C C . PHE A 1 91 ? -9.210 12.851 -9.925 1.00 53.94 91 PHE A C 1
ATOM 693 O O . PHE A 1 91 ? -9.097 13.590 -8.948 1.00 53.94 91 PHE A O 1
ATOM 700 N N . GLU A 1 92 ? -10.223 12.956 -10.787 1.00 50.31 92 GLU A N 1
ATOM 701 C CA . GLU A 1 92 ? -11.304 13.936 -10.665 1.00 50.31 92 GLU A CA 1
ATOM 702 C C . GLU A 1 92 ? -12.618 13.241 -10.308 1.00 50.31 92 GLU A C 1
ATOM 704 O O . GLU A 1 92 ? -13.128 12.402 -11.047 1.00 50.31 92 GLU A O 1
ATOM 709 N N . LYS A 1 93 ? -13.177 13.591 -9.146 1.00 57.72 93 LYS A N 1
ATOM 710 C CA . LYS A 1 93 ? -14.546 13.215 -8.785 1.00 57.72 93 LYS A CA 1
ATOM 711 C C . LYS A 1 93 ? -15.490 14.227 -9.420 1.00 57.72 93 LYS A C 1
ATOM 713 O O . LYS A 1 93 ? -15.381 15.420 -9.143 1.00 57.72 93 LYS A O 1
ATOM 718 N N . GLY A 1 94 ? -16.430 13.763 -10.238 1.00 64.75 94 GLY A N 1
ATOM 719 C CA . GLY A 1 94 ? -17.481 14.626 -10.768 1.00 64.75 94 GLY A CA 1
ATOM 720 C C . GLY A 1 94 ? -18.374 15.185 -9.652 1.00 64.75 94 GLY A C 1
ATOM 721 O O . GLY A 1 94 ? -18.512 14.593 -8.579 1.00 64.75 94 GLY A O 1
ATOM 722 N N . PHE A 1 95 ? -19.057 16.300 -9.923 1.00 64.19 95 PHE A N 1
ATOM 723 C CA . PHE A 1 95 ? -19.963 16.965 -8.969 1.00 64.19 95 PHE A CA 1
ATOM 724 C C . PHE A 1 95 ? -21.052 16.022 -8.411 1.00 64.19 95 PHE A C 1
ATOM 726 O O . PHE A 1 95 ? -21.472 16.125 -7.257 1.00 64.19 95 PHE A O 1
ATOM 733 N N . VAL A 1 96 ? -21.494 15.059 -9.228 1.00 70.81 96 VAL A N 1
ATOM 734 C CA . VAL A 1 96 ? -22.474 14.028 -8.850 1.00 70.81 96 VAL A CA 1
ATOM 735 C C . VAL A 1 96 ? -21.887 13.028 -7.849 1.00 70.81 96 VAL A C 1
ATOM 737 O O . VAL A 1 96 ? -22.570 12.651 -6.893 1.00 70.81 96 VAL A O 1
ATOM 740 N N . ASP A 1 97 ? -20.627 12.627 -8.019 1.00 72.38 97 ASP A N 1
ATOM 741 C CA . ASP A 1 97 ? -19.952 11.704 -7.104 1.00 72.38 97 ASP A CA 1
ATOM 742 C C . ASP A 1 97 ? -19.649 12.372 -5.767 1.00 72.38 97 ASP A C 1
ATOM 744 O O . ASP A 1 97 ? -19.880 11.779 -4.712 1.00 72.38 97 ASP A O 1
ATOM 748 N N . GLU A 1 98 ? -19.253 13.645 -5.787 1.00 71.88 98 GLU A N 1
ATOM 749 C CA . GLU A 1 98 ? -19.061 14.426 -4.568 1.00 71.88 98 GLU A CA 1
ATOM 750 C C . GLU A 1 98 ? -20.375 14.581 -3.782 1.00 71.88 98 GLU A C 1
ATOM 752 O O . GLU A 1 98 ? -20.417 14.401 -2.556 1.00 71.88 98 GLU A O 1
ATOM 757 N N . PHE A 1 99 ? -21.487 14.836 -4.482 1.00 72.69 99 PHE A N 1
ATOM 758 C CA . PHE A 1 99 ? -22.809 14.895 -3.863 1.00 72.69 99 PHE A CA 1
ATOM 759 C C . PHE A 1 99 ? -23.223 13.539 -3.273 1.00 72.69 99 PHE A C 1
ATOM 761 O O . PHE A 1 99 ? -23.672 13.468 -2.124 1.00 72.69 99 PHE A O 1
ATOM 768 N N . LYS A 1 100 ? -23.014 12.444 -4.011 1.00 76.50 100 LYS A N 1
ATOM 769 C CA . LYS A 1 100 ? -23.304 11.077 -3.560 1.00 76.50 100 LYS A CA 1
ATOM 770 C C . LYS A 1 100 ? -22.477 10.693 -2.332 1.00 76.50 100 LYS A C 1
ATOM 772 O O . LYS A 1 100 ? -23.025 10.115 -1.391 1.00 76.50 100 LYS A O 1
ATOM 777 N N . GLU A 1 101 ? -21.201 11.070 -2.280 1.00 77.75 101 GLU A N 1
ATOM 778 C CA . GLU A 1 101 ? -20.353 10.892 -1.097 1.00 77.75 101 GLU A CA 1
ATOM 779 C C . GLU A 1 101 ? -20.840 11.707 0.098 1.00 77.75 101 GLU A C 1
ATOM 781 O O . GLU A 1 101 ? -20.808 11.238 1.239 1.00 77.75 101 GLU A O 1
ATOM 786 N N . ARG A 1 102 ? -21.296 12.942 -0.129 1.00 77.06 102 ARG A N 1
ATOM 787 C CA . ARG A 1 102 ? -21.819 13.802 0.937 1.00 77.06 102 ARG A CA 1
ATOM 788 C C . ARG A 1 102 ? -23.099 13.221 1.535 1.00 77.06 102 ARG A C 1
ATOM 790 O O . ARG A 1 102 ? -23.203 13.114 2.757 1.00 77.06 102 ARG A O 1
ATOM 797 N N . VAL A 1 103 ? -24.021 12.761 0.691 1.00 78.56 103 VAL A N 1
ATOM 798 C CA . VAL A 1 103 ? -25.248 12.067 1.113 1.00 78.56 103 VAL A CA 1
ATOM 799 C C . VAL A 1 103 ? -24.920 10.748 1.819 1.00 78.56 103 VAL A C 1
ATOM 801 O O . VAL A 1 103 ? -25.478 10.457 2.880 1.00 78.56 103 VAL A O 1
ATOM 804 N N . GLY A 1 104 ? -23.971 9.975 1.287 1.00 79.38 104 GLY A N 1
ATOM 805 C CA . GLY A 1 104 ? -23.485 8.740 1.901 1.00 79.38 104 GLY A CA 1
ATOM 806 C C . GLY A 1 104 ? -22.930 8.964 3.309 1.00 79.38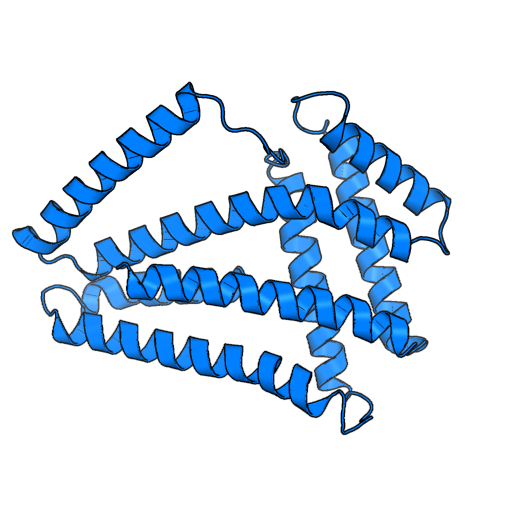 104 GLY A C 1
ATOM 807 O O . GLY A 1 104 ? -23.302 8.245 4.238 1.00 79.38 104 GLY A O 1
ATOM 808 N N . ARG A 1 105 ? -22.123 10.017 3.502 1.00 79.12 105 ARG A N 1
ATOM 809 C CA . ARG A 1 105 ? -21.586 10.406 4.817 1.00 79.12 105 ARG A CA 1
ATOM 810 C C . ARG A 1 105 ? -22.684 10.763 5.813 1.00 79.12 105 ARG A C 1
ATOM 812 O O . ARG A 1 105 ? -22.626 10.316 6.958 1.00 79.12 105 ARG A O 1
ATOM 819 N N . ILE A 1 106 ? -23.695 11.518 5.387 1.00 79.19 106 ILE A N 1
ATOM 820 C CA . ILE A 1 106 ? -24.832 11.884 6.244 1.00 79.19 106 ILE A CA 1
ATOM 821 C C . ILE A 1 106 ? -25.612 10.629 6.655 1.00 79.19 106 ILE A C 1
ATOM 823 O O . ILE A 1 106 ? -25.853 10.409 7.843 1.00 79.19 106 ILE A O 1
ATOM 827 N N . ARG A 1 107 ? -25.938 9.751 5.697 1.00 83.25 107 ARG A N 1
ATOM 828 C CA . ARG A 1 107 ? -26.634 8.485 5.970 1.00 83.25 107 ARG A CA 1
ATOM 829 C C . ARG A 1 107 ? -25.844 7.593 6.928 1.00 83.25 107 ARG A C 1
ATOM 831 O O . ARG A 1 107 ? -26.424 7.023 7.851 1.00 83.25 107 ARG A O 1
ATOM 838 N N . HIS A 1 108 ? -24.532 7.477 6.727 1.00 82.00 108 HIS A N 1
ATOM 839 C CA . HIS A 1 108 ? -23.674 6.666 7.585 1.00 82.00 108 HIS A CA 1
ATOM 840 C C . HIS A 1 108 ? -23.555 7.251 8.999 1.00 82.00 108 HIS A C 1
ATOM 842 O O . HIS A 1 108 ? -23.625 6.507 9.974 1.00 82.00 108 HIS A O 1
ATOM 848 N N . SER A 1 109 ? -23.474 8.579 9.130 1.00 81.00 109 SER A N 1
ATOM 849 C CA . SER A 1 109 ? -23.476 9.269 10.425 1.00 81.00 109 SER A CA 1
ATOM 850 C C . SER A 1 109 ? -24.765 9.013 11.215 1.00 81.00 109 SER A C 1
ATOM 852 O O . SER A 1 109 ? -24.704 8.658 12.394 1.00 81.00 109 SER A O 1
ATOM 854 N N . LEU A 1 110 ? -25.926 9.095 10.555 1.00 82.44 110 LEU A N 1
ATOM 855 C CA . LEU A 1 110 ? -27.221 8.784 11.167 1.00 82.44 110 LEU A CA 1
ATOM 856 C C . LEU A 1 110 ? -27.314 7.312 11.591 1.00 82.44 110 LEU A C 1
ATOM 858 O O . LEU A 1 110 ? -27.724 7.016 12.713 1.00 82.44 110 LEU A O 1
ATOM 862 N N . TRP A 1 111 ? -26.877 6.386 10.730 1.00 86.75 111 TRP A N 1
ATOM 863 C CA . TRP A 1 111 ? -26.828 4.958 11.053 1.00 86.75 111 TRP A CA 1
ATOM 864 C C . TRP A 1 111 ? -25.903 4.667 12.243 1.00 86.75 111 TRP A C 1
ATOM 866 O O . TRP A 1 111 ? -26.303 3.940 13.153 1.00 86.75 111 TRP A O 1
ATOM 876 N N . LYS A 1 112 ? -24.711 5.284 12.288 1.00 81.69 112 LYS A N 1
ATOM 877 C CA . LYS A 1 112 ? -23.768 5.194 13.415 1.00 81.69 112 LYS A CA 1
ATOM 878 C C . LYS A 1 112 ? -24.420 5.681 14.706 1.00 81.69 112 LYS A C 1
ATOM 880 O O . LYS A 1 112 ? -24.341 4.991 15.724 1.00 81.69 112 LYS A O 1
ATOM 885 N N . GLY A 1 113 ? -25.077 6.840 14.675 1.00 79.06 113 GLY A N 1
ATOM 886 C CA . GLY A 1 113 ? -25.797 7.387 15.827 1.00 79.06 113 GLY A CA 1
ATOM 887 C C . GLY A 1 113 ? -26.872 6.426 16.334 1.00 79.06 113 GLY A C 1
ATOM 888 O O . GLY A 1 113 ? -26.892 6.082 17.513 1.00 79.06 113 GLY A O 1
ATOM 889 N N . TYR A 1 114 ? -27.695 5.899 15.430 1.00 83.50 114 TYR A N 1
ATOM 890 C CA . TYR A 1 114 ? -28.768 4.962 15.758 1.00 83.50 114 TYR A CA 1
ATOM 891 C C . TYR A 1 114 ? -28.237 3.646 16.355 1.00 83.50 114 TYR A C 1
ATOM 893 O O . TYR A 1 114 ? -28.665 3.209 17.423 1.00 83.50 114 TYR A O 1
ATOM 901 N N . GLN A 1 115 ? -27.246 3.028 15.712 1.00 81.31 115 GLN A N 1
ATOM 902 C CA . GLN A 1 115 ? -26.638 1.771 16.160 1.00 81.31 115 GLN A CA 1
ATOM 903 C C . GLN A 1 115 ? -25.888 1.899 17.492 1.00 81.31 115 GLN A C 1
ATOM 905 O O . GLN A 1 115 ? -25.990 1.025 18.354 1.00 81.31 115 GLN A O 1
ATOM 910 N N . SER A 1 116 ? -25.148 2.991 17.687 1.00 77.69 116 SER A N 1
ATOM 911 C CA . SER A 1 116 ? -24.373 3.207 18.913 1.00 77.69 116 SER A CA 1
ATOM 912 C C . SER A 1 116 ? -25.241 3.635 20.099 1.00 77.69 116 SER A C 1
ATOM 914 O O . SER A 1 116 ? -25.001 3.175 21.217 1.00 77.69 116 SER A O 1
ATOM 916 N N . TYR A 1 117 ? -26.255 4.478 19.874 1.00 79.62 117 TYR A N 1
ATOM 917 C CA . TYR A 1 117 ? -27.077 5.048 20.943 1.00 79.62 117 TYR A CA 1
ATOM 918 C C . TYR A 1 117 ? -28.246 4.141 21.338 1.00 79.62 117 TYR A C 1
ATOM 920 O O . TYR A 1 117 ? -28.442 3.887 22.526 1.00 79.62 117 TYR A O 1
ATOM 928 N N . ILE A 1 118 ? -28.985 3.607 20.359 1.00 81.44 118 ILE A N 1
ATOM 929 C CA . ILE A 1 118 ? -30.189 2.801 20.613 1.00 81.44 118 ILE A CA 1
ATOM 930 C C . ILE A 1 118 ? -29.815 1.333 20.811 1.00 81.44 118 ILE A C 1
ATOM 932 O O . ILE A 1 118 ? -30.182 0.728 21.815 1.00 81.44 118 ILE A O 1
ATOM 936 N N . TRP A 1 119 ? -29.020 0.772 19.898 1.00 77.94 119 TRP A N 1
ATOM 937 C CA . TRP A 1 119 ? -28.700 -0.661 19.907 1.00 77.94 119 TRP A CA 1
ATOM 938 C C . TRP A 1 119 ? -27.438 -1.012 20.705 1.00 77.94 119 TRP A C 1
ATOM 940 O O . TRP A 1 119 ? -27.201 -2.183 21.006 1.00 77.94 119 TRP A O 1
ATOM 950 N N . LYS A 1 120 ? -26.632 -0.009 21.089 1.00 78.38 120 LYS A N 1
ATOM 951 C CA . LYS A 1 120 ? -25.357 -0.175 21.815 1.00 78.38 120 LYS A CA 1
ATOM 952 C C . LYS A 1 120 ? -24.402 -1.169 21.126 1.00 78.38 120 LYS A C 1
ATOM 954 O O . LYS A 1 120 ? -23.577 -1.815 21.782 1.00 78.38 120 LYS A O 1
ATOM 959 N N . GLU A 1 121 ? -24.486 -1.280 19.798 1.00 77.69 121 GLU A N 1
ATOM 960 C CA . GLU A 1 121 ? -23.686 -2.190 18.965 1.00 77.69 121 GLU A CA 1
ATOM 961 C C . GLU A 1 121 ? -22.364 -1.535 18.541 1.00 77.69 121 GLU A C 1
ATOM 963 O O . GLU A 1 121 ? -22.041 -1.412 17.361 1.00 77.69 121 GLU A O 1
ATOM 968 N N . TYR A 1 122 ? -21.564 -1.114 19.524 1.00 72.44 122 TYR A N 1
ATOM 969 C CA . TYR A 1 122 ? -20.303 -0.406 19.277 1.00 72.44 122 TYR A CA 1
ATOM 970 C C . TYR A 1 122 ? -19.342 -1.204 18.387 1.00 72.44 122 TYR A C 1
ATOM 972 O O . TYR A 1 122 ? -18.751 -0.642 17.474 1.00 72.44 122 TYR A O 1
ATOM 980 N N . GLY A 1 123 ? -19.225 -2.520 18.598 1.00 67.38 123 GLY A N 1
ATOM 981 C CA . GLY A 1 123 ? -18.348 -3.373 17.790 1.00 67.38 123 GLY A CA 1
ATOM 982 C C . GLY A 1 123 ? -18.716 -3.398 16.303 1.00 67.38 123 GLY A C 1
ATOM 983 O O . GLY A 1 123 ? -17.828 -3.387 15.457 1.00 67.38 123 GLY A O 1
ATOM 984 N N . LYS A 1 124 ? -20.014 -3.367 15.980 1.00 73.88 124 LYS A N 1
ATOM 985 C CA . LYS A 1 124 ? -20.509 -3.361 14.597 1.00 73.88 124 LYS A CA 1
ATOM 986 C C . LYS A 1 124 ? -20.261 -2.021 13.913 1.00 73.88 124 LYS A C 1
ATOM 988 O O . LYS A 1 124 ? -19.868 -1.995 12.753 1.00 73.88 124 LYS A O 1
ATOM 993 N N . VAL A 1 125 ? -20.439 -0.924 14.651 1.00 76.69 125 VAL A N 1
ATOM 994 C CA . VAL A 1 125 ? -20.096 0.423 14.181 1.00 76.69 125 VAL A CA 1
ATOM 995 C C . VAL A 1 125 ? -18.607 0.507 13.848 1.00 76.69 125 VAL A C 1
ATOM 997 O O . VAL A 1 125 ? -18.267 0.877 12.731 1.00 76.69 125 VAL A O 1
ATOM 1000 N N . TYR A 1 126 ? -17.727 0.094 14.766 1.00 69.88 126 TYR A N 1
ATOM 1001 C CA . TYR A 1 126 ? -16.283 0.126 14.516 1.00 69.88 126 TYR A CA 1
ATOM 1002 C C . TYR A 1 126 ? -15.879 -0.788 13.354 1.00 69.88 126 TYR A C 1
ATOM 1004 O O . TYR A 1 126 ? -15.092 -0.379 12.508 1.00 69.88 126 TYR A O 1
ATOM 1012 N N . ALA A 1 127 ? -16.434 -1.999 13.258 1.00 69.44 127 ALA A N 1
ATOM 1013 C CA . ALA A 1 127 ? -16.137 -2.897 12.142 1.00 69.44 127 ALA A CA 1
ATOM 1014 C C . ALA A 1 127 ? -16.480 -2.264 10.779 1.00 69.44 127 ALA A C 1
ATOM 1016 O O . ALA A 1 127 ? -15.681 -2.359 9.845 1.00 69.44 127 ALA A O 1
ATOM 1017 N N . GLU A 1 128 ? -17.623 -1.581 10.677 1.00 76.75 128 GLU A N 1
ATOM 1018 C CA . GLU A 1 128 ? -18.027 -0.893 9.448 1.00 76.75 128 GLU A CA 1
ATOM 1019 C C . GLU A 1 128 ? -17.156 0.342 9.162 1.00 76.75 128 GLU A C 1
ATOM 1021 O O . GLU A 1 128 ? -16.784 0.570 8.014 1.00 76.75 128 GLU A O 1
ATOM 1026 N N . GLU A 1 129 ? -16.730 1.088 10.187 1.00 73.62 129 GLU A N 1
ATOM 1027 C CA . GLU A 1 129 ? -15.771 2.193 10.025 1.00 73.62 129 GLU A CA 1
ATOM 1028 C C . GLU A 1 129 ? -14.416 1.710 9.493 1.00 73.62 129 GLU A C 1
ATOM 1030 O O . GLU A 1 129 ? -13.867 2.302 8.564 1.00 73.62 129 GLU A O 1
ATOM 1035 N N . PHE A 1 130 ? -13.895 0.595 10.014 1.00 67.06 130 PHE A N 1
ATOM 1036 C CA . PHE A 1 130 ? -12.668 -0.018 9.499 1.00 67.06 130 PHE A CA 1
ATOM 1037 C C . PHE A 1 130 ? -12.842 -0.572 8.079 1.00 67.06 130 PHE A C 1
ATOM 1039 O O . PHE A 1 130 ? -11.896 -0.557 7.289 1.00 67.06 130 PHE A O 1
ATOM 1046 N N . ARG A 1 131 ? -14.044 -1.033 7.722 1.00 70.50 131 ARG A N 1
ATOM 1047 C CA . ARG A 1 131 ? -14.356 -1.464 6.355 1.00 70.50 131 ARG A CA 1
ATOM 1048 C C . ARG A 1 131 ? -14.391 -0.283 5.387 1.00 70.50 131 ARG A C 1
ATOM 1050 O O . ARG A 1 131 ? -13.795 -0.369 4.314 1.00 70.50 131 ARG A O 1
ATOM 1057 N N . SER A 1 132 ? -15.028 0.820 5.778 1.00 72.50 132 SER A N 1
ATOM 1058 C CA . SER A 1 132 ? -15.014 2.071 5.014 1.00 72.50 132 SER A CA 1
ATOM 1059 C C . SER A 1 132 ? -13.586 2.595 4.856 1.00 72.50 132 SER A C 1
ATOM 1061 O O . SER A 1 132 ? -13.192 2.971 3.758 1.00 72.50 132 SER A O 1
ATOM 1063 N N . TYR A 1 133 ? -12.777 2.541 5.916 1.00 69.25 133 TYR A N 1
ATOM 1064 C CA . TYR A 1 133 ? -11.356 2.887 5.868 1.00 69.25 133 TYR A CA 1
ATOM 1065 C C . TYR A 1 133 ? -10.585 2.040 4.852 1.00 69.25 133 TYR A C 1
ATOM 1067 O O . TYR A 1 133 ? -9.816 2.569 4.052 1.00 69.25 133 TYR A O 1
ATOM 1075 N N . GLN A 1 134 ? -10.805 0.722 4.853 1.00 67.31 134 GLN A N 1
ATOM 1076 C CA . GLN A 1 134 ? -10.165 -0.184 3.904 1.00 67.31 134 GLN A CA 1
ATOM 1077 C C . GLN A 1 134 ? -10.524 0.167 2.452 1.00 67.31 134 GLN A C 1
ATOM 1079 O O . GLN A 1 134 ? -9.665 0.060 1.576 1.00 67.31 134 GLN A O 1
ATOM 1084 N N . GLN A 1 135 ? -11.765 0.587 2.194 1.00 72.25 135 GLN A N 1
ATOM 1085 C CA . GLN A 1 135 ? -12.198 1.039 0.871 1.00 72.25 135 GLN A CA 1
ATOM 1086 C C . GLN A 1 135 ? -11.513 2.349 0.473 1.00 72.25 135 GLN A C 1
ATOM 1088 O O . GLN A 1 135 ? -10.895 2.392 -0.587 1.00 72.25 135 GLN A O 1
ATOM 1093 N N . SER A 1 136 ? -11.507 3.361 1.346 1.00 68.69 136 SER A N 1
ATOM 1094 C CA . SER A 1 136 ? -10.842 4.642 1.069 1.00 68.69 136 SER A CA 1
ATOM 1095 C C . SER A 1 136 ? -9.333 4.488 0.860 1.00 68.69 136 SER A C 1
ATOM 1097 O O . SER A 1 136 ? -8.763 5.106 -0.033 1.00 68.69 136 SER A O 1
ATOM 1099 N N . ILE A 1 137 ? -8.667 3.611 1.620 1.00 66.31 137 ILE A N 1
ATOM 1100 C CA . ILE A 1 137 ? -7.258 3.279 1.369 1.00 66.31 137 ILE A CA 1
ATOM 1101 C C . ILE A 1 137 ? -7.074 2.568 0.034 1.00 66.31 137 ILE A C 1
ATOM 1103 O O . ILE A 1 137 ? -6.092 2.830 -0.656 1.00 66.31 137 ILE A O 1
ATOM 1107 N N . ALA A 1 138 ? -7.978 1.663 -0.341 1.00 67.81 138 ALA A N 1
ATOM 1108 C CA . ALA A 1 138 ? -7.895 0.999 -1.634 1.00 67.81 138 ALA A CA 1
ATOM 1109 C C . ALA A 1 138 ? -8.040 1.998 -2.795 1.00 67.81 138 ALA A C 1
ATOM 1111 O O . ALA A 1 138 ? -7.326 1.852 -3.783 1.00 67.81 138 ALA A O 1
ATOM 1112 N N . GLU A 1 139 ? -8.894 3.015 -2.655 1.00 69.19 139 GLU A N 1
ATOM 1113 C CA . GLU A 1 139 ? -9.060 4.112 -3.620 1.00 69.19 139 GLU A CA 1
ATOM 1114 C C . GLU A 1 139 ? -7.809 4.993 -3.711 1.00 69.19 139 GLU A C 1
ATOM 1116 O O . GLU A 1 139 ? -7.231 5.106 -4.790 1.00 69.19 139 GLU A O 1
ATOM 1121 N N . ILE A 1 140 ? -7.323 5.529 -2.583 1.00 65.62 140 ILE A N 1
ATOM 1122 C CA . ILE A 1 140 ? -6.089 6.339 -2.529 1.00 65.62 140 ILE A CA 1
ATOM 1123 C C . ILE A 1 140 ? -4.911 5.558 -3.116 1.00 65.62 140 ILE A C 1
ATOM 1125 O O . ILE A 1 140 ? -4.088 6.093 -3.853 1.00 65.62 140 ILE A O 1
ATOM 1129 N N . ARG A 1 141 ? -4.834 4.260 -2.822 1.00 66.94 141 ARG A N 1
ATOM 1130 C CA . ARG A 1 141 ? -3.799 3.386 -3.366 1.00 66.94 141 ARG A CA 1
ATOM 1131 C C . ARG A 1 141 ? -3.940 3.185 -4.872 1.00 66.94 141 ARG A C 1
ATOM 1133 O O . ARG A 1 141 ? -2.919 3.132 -5.540 1.00 66.94 141 ARG A O 1
ATOM 1140 N N . ASN A 1 142 ? -5.152 3.052 -5.404 1.00 68.50 142 ASN A N 1
ATOM 1141 C CA . ASN A 1 142 ? -5.353 2.969 -6.851 1.00 68.50 142 ASN A CA 1
ATOM 1142 C C . ASN A 1 142 ? -4.962 4.290 -7.539 1.00 68.50 142 ASN A C 1
ATOM 1144 O O . ASN A 1 142 ? -4.384 4.268 -8.615 1.00 68.50 142 ASN A O 1
ATOM 1148 N N . GLN A 1 143 ? -5.201 5.443 -6.913 1.00 67.75 143 GLN A N 1
ATOM 1149 C CA . GLN A 1 143 ? -4.710 6.729 -7.428 1.00 67.75 143 GLN A CA 1
ATOM 1150 C C . GLN A 1 143 ? -3.175 6.792 -7.392 1.00 67.75 143 GLN A C 1
ATOM 1152 O O . GLN A 1 143 ? -2.524 7.109 -8.389 1.00 67.75 143 GLN A O 1
ATOM 1157 N N . LEU A 1 144 ? -2.579 6.404 -6.261 1.00 66.38 144 LEU A N 1
ATOM 1158 C CA . LEU A 1 144 ? -1.128 6.311 -6.100 1.00 66.38 144 LEU A CA 1
ATOM 1159 C C . LEU A 1 144 ? -0.502 5.309 -7.069 1.00 66.38 144 LEU A C 1
ATOM 1161 O O . LEU A 1 144 ? 0.597 5.567 -7.542 1.00 66.38 144 LEU A O 1
ATOM 1165 N N . SER A 1 145 ? -1.169 4.196 -7.394 1.00 68.88 145 SER A N 1
ATOM 1166 C CA . SER A 1 145 ? -0.636 3.186 -8.314 1.00 68.88 145 SER A CA 1
ATOM 1167 C C . SER A 1 145 ? -0.388 3.774 -9.696 1.00 68.88 145 SER A C 1
ATOM 1169 O O . SER A 1 145 ? 0.642 3.478 -10.295 1.00 68.88 145 SER A O 1
ATOM 1171 N N . GLY A 1 146 ? -1.286 4.647 -10.168 1.00 69.12 146 GLY A N 1
ATOM 1172 C CA . GLY A 1 146 ? -1.100 5.398 -11.406 1.00 69.12 146 GLY A CA 1
ATOM 1173 C C . GLY A 1 146 ? 0.167 6.252 -11.367 1.00 69.12 146 GLY A C 1
ATOM 1174 O O . GLY A 1 146 ? 0.980 6.186 -12.282 1.00 69.12 146 GLY A O 1
ATOM 1175 N N . ILE A 1 147 ? 0.381 6.998 -10.281 1.00 72.25 147 ILE A N 1
ATOM 1176 C CA . ILE A 1 147 ? 1.556 7.870 -10.108 1.00 72.25 147 ILE A CA 1
ATOM 1177 C C . ILE A 1 147 ? 2.850 7.051 -9.958 1.00 72.25 147 ILE A C 1
ATOM 1179 O O . ILE A 1 147 ? 3.874 7.396 -10.542 1.00 72.25 147 ILE A O 1
ATOM 1183 N N . LEU A 1 148 ? 2.800 5.943 -9.214 1.00 70.81 148 LEU A N 1
ATOM 1184 C CA . LEU A 1 148 ? 3.938 5.075 -8.889 1.00 70.81 148 LEU A CA 1
ATOM 1185 C C . LEU A 1 148 ? 4.505 4.315 -10.102 1.00 70.81 148 LEU A C 1
ATOM 1187 O O . LEU A 1 148 ? 5.646 3.862 -10.040 1.00 70.81 148 LEU A O 1
ATOM 1191 N N . LEU A 1 149 ? 3.772 4.217 -11.220 1.00 75.69 149 LEU A N 1
ATOM 1192 C CA . LEU A 1 149 ? 4.296 3.606 -12.452 1.00 75.69 149 LEU A CA 1
ATOM 1193 C C . LEU A 1 149 ? 5.518 4.364 -12.998 1.00 75.69 149 LEU A C 1
ATOM 1195 O O . LEU A 1 149 ? 6.415 3.739 -13.556 1.00 75.69 149 LEU A O 1
ATOM 1199 N N . LEU A 1 150 ? 5.581 5.688 -12.823 1.00 77.25 150 LEU A N 1
ATOM 1200 C CA . LEU A 1 150 ? 6.689 6.507 -13.320 1.00 77.25 150 LEU A CA 1
ATOM 1201 C C . LEU A 1 150 ? 7.994 6.248 -12.540 1.00 77.25 150 LEU A C 1
ATOM 1203 O O . LEU A 1 150 ? 9.000 5.940 -13.178 1.00 77.25 150 LEU A O 1
ATOM 1207 N N . PRO A 1 151 ? 8.002 6.261 -11.193 1.00 71.44 151 PRO A N 1
ATOM 1208 C CA . PRO A 1 151 ? 9.100 5.723 -10.390 1.00 71.44 151 PRO A CA 1
ATOM 1209 C C . PRO A 1 151 ? 9.587 4.339 -10.828 1.00 71.44 151 PRO A C 1
ATOM 1211 O O . PRO A 1 151 ? 10.787 4.125 -10.978 1.00 71.44 151 PRO A O 1
ATOM 1214 N N . ILE A 1 152 ? 8.664 3.406 -11.082 1.00 74.62 152 ILE A N 1
ATOM 1215 C CA . ILE A 1 152 ? 9.011 2.044 -11.513 1.00 74.62 152 ILE A CA 1
ATOM 1216 C C . ILE A 1 152 ? 9.664 2.061 -12.901 1.00 74.62 152 ILE A C 1
ATOM 1218 O O . ILE A 1 152 ? 10.628 1.335 -13.139 1.00 74.62 152 ILE A O 1
ATOM 1222 N N . ALA A 1 153 ? 9.195 2.920 -13.810 1.00 79.88 153 ALA A N 1
ATOM 1223 C CA . ALA A 1 153 ? 9.818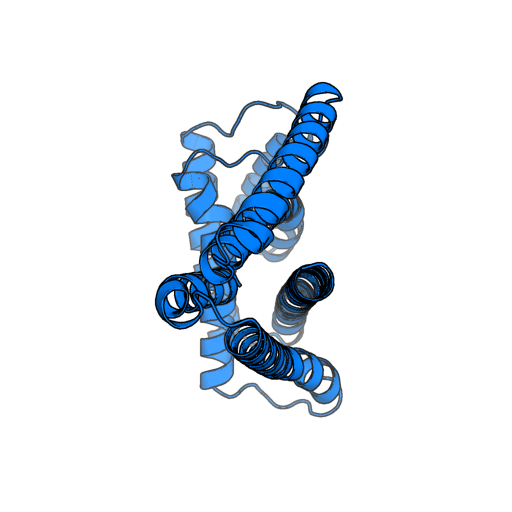 3.096 -15.116 1.00 79.88 153 ALA A CA 1
ATOM 1224 C C . ALA A 1 153 ? 11.276 3.580 -14.994 1.00 79.88 153 ALA A C 1
ATOM 1226 O O . ALA A 1 153 ? 12.137 3.076 -15.709 1.00 79.88 153 ALA A O 1
ATOM 1227 N N . VAL A 1 154 ? 11.579 4.481 -14.050 1.00 76.44 154 VAL A N 1
ATOM 1228 C CA . VAL A 1 154 ? 12.957 4.942 -13.784 1.00 76.44 154 VAL A CA 1
ATOM 1229 C C . VAL A 1 154 ? 13.846 3.801 -13.285 1.00 76.44 154 VAL A C 1
ATOM 1231 O O . VAL A 1 154 ? 14.987 3.675 -13.721 1.00 76.44 154 VAL A O 1
ATOM 1234 N N . VAL A 1 155 ? 13.331 2.930 -12.416 1.00 70.38 155 VAL A N 1
ATOM 1235 C CA . VAL A 1 155 ? 14.077 1.752 -11.931 1.00 70.38 155 VAL A CA 1
ATOM 1236 C C . VAL A 1 155 ? 14.384 0.777 -13.071 1.00 70.38 155 VAL A C 1
ATOM 1238 O O . VAL A 1 155 ? 15.420 0.116 -13.070 1.00 70.38 155 VAL A O 1
ATOM 1241 N N . LEU A 1 156 ? 13.522 0.733 -14.086 1.00 80.25 156 LEU A N 1
ATOM 1242 C CA . LEU A 1 156 ? 13.703 -0.069 -15.291 1.00 80.25 156 LEU A CA 1
ATOM 1243 C C . LEU A 1 156 ? 14.553 0.604 -16.373 1.00 80.25 156 LEU A C 1
ATOM 1245 O O . LEU A 1 156 ? 14.606 0.094 -17.489 1.00 80.25 156 LEU A O 1
ATOM 1249 N N . LEU A 1 157 ? 15.268 1.689 -16.072 1.00 82.06 157 LEU A N 1
ATOM 1250 C CA . LEU A 1 157 ? 16.209 2.310 -17.009 1.00 82.06 157 LEU A CA 1
ATOM 1251 C C . LEU A 1 157 ? 17.251 1.324 -17.589 1.00 82.06 157 LEU A C 1
ATOM 1253 O O . LEU A 1 157 ? 17.519 1.409 -18.789 1.00 82.06 157 LEU A O 1
ATOM 1257 N N . PRO A 1 158 ? 17.775 0.330 -16.834 1.00 81.38 158 PRO A N 1
ATOM 1258 C CA . PRO A 1 158 ? 18.629 -0.722 -17.400 1.00 81.38 158 PRO A CA 1
ATOM 1259 C C . PRO A 1 158 ? 17.914 -1.647 -18.403 1.00 81.38 158 PRO A C 1
ATOM 1261 O O . PRO A 1 158 ? 18.564 -2.371 -19.154 1.00 81.38 158 PRO A O 1
ATOM 1264 N N . PHE A 1 159 ? 16.579 -1.631 -18.428 1.00 84.56 159 PHE A N 1
ATOM 1265 C CA . PHE A 1 159 ? 15.715 -2.473 -19.253 1.00 84.56 159 PHE A CA 1
ATOM 1266 C C . PHE A 1 159 ? 14.791 -1.605 -20.132 1.00 84.56 159 PHE A C 1
ATOM 1268 O O . PHE A 1 159 ? 13.575 -1.551 -19.909 1.00 84.56 159 PHE A O 1
ATOM 1275 N N . PRO A 1 160 ? 15.329 -0.944 -21.174 1.00 83.50 160 PRO A N 1
ATOM 1276 C CA . PRO A 1 160 ? 14.630 0.112 -21.911 1.00 83.50 160 PRO A CA 1
ATOM 1277 C C . PRO A 1 160 ? 13.315 -0.345 -22.559 1.00 83.50 160 PRO A C 1
ATOM 1279 O O . PRO A 1 160 ? 12.368 0.433 -22.638 1.00 83.50 160 PRO A O 1
ATOM 1282 N N . PHE A 1 161 ? 13.212 -1.613 -22.973 1.00 86.94 161 PHE A N 1
ATOM 1283 C CA . PHE A 1 161 ? 11.970 -2.172 -23.519 1.00 86.94 161 PHE A CA 1
ATOM 1284 C C . PHE A 1 161 ? 10.846 -2.242 -22.476 1.00 86.94 161 PHE A C 1
ATOM 1286 O O . PHE A 1 161 ? 9.716 -1.853 -22.762 1.00 86.94 161 PHE A O 1
ATOM 1293 N N . LEU A 1 162 ? 11.151 -2.699 -21.256 1.00 84.25 162 LEU A N 1
ATOM 1294 C CA . LEU A 1 162 ? 10.187 -2.756 -20.153 1.00 84.25 162 LEU A CA 1
ATOM 1295 C C . LEU A 1 162 ? 9.786 -1.348 -19.710 1.00 84.25 162 LEU A C 1
ATOM 1297 O O . LEU A 1 162 ? 8.601 -1.083 -19.516 1.00 84.25 162 LEU A O 1
ATOM 1301 N N . MET A 1 163 ? 10.760 -0.438 -19.626 1.00 87.25 163 MET A N 1
ATOM 1302 C CA . MET A 1 163 ? 10.520 0.976 -19.346 1.00 87.25 163 MET A CA 1
ATOM 1303 C C . MET A 1 163 ? 9.568 1.600 -20.374 1.00 87.25 163 MET A C 1
ATOM 1305 O O . MET A 1 163 ? 8.603 2.253 -19.987 1.00 87.25 163 MET A O 1
ATOM 1309 N N . ALA A 1 164 ? 9.793 1.375 -21.672 1.00 87.25 164 ALA A N 1
ATOM 1310 C CA . ALA A 1 164 ? 8.941 1.915 -22.730 1.00 87.25 164 ALA A CA 1
ATOM 1311 C C . ALA A 1 164 ? 7.494 1.408 -22.618 1.00 87.25 164 ALA A C 1
ATOM 1313 O O . ALA A 1 164 ? 6.560 2.203 -22.705 1.00 87.25 164 ALA A O 1
ATOM 1314 N N . VAL A 1 165 ? 7.296 0.112 -22.352 1.00 88.25 165 VAL A N 1
ATOM 1315 C CA . VAL A 1 165 ? 5.960 -0.468 -22.120 1.00 88.25 165 VAL A CA 1
ATOM 1316 C C . VAL A 1 165 ? 5.272 0.190 -20.920 1.00 88.25 165 VAL A C 1
ATOM 1318 O O . VAL A 1 165 ? 4.097 0.547 -20.999 1.00 88.25 165 VAL A O 1
ATOM 1321 N N . LEU A 1 166 ? 6.002 0.395 -19.824 1.00 86.50 166 LEU A N 1
ATOM 1322 C CA . LEU A 1 166 ? 5.494 1.058 -18.623 1.00 86.50 166 LEU A CA 1
ATOM 1323 C C . LEU A 1 166 ? 5.137 2.523 -18.858 1.00 86.50 166 LEU A C 1
ATOM 1325 O O . LEU A 1 166 ? 4.094 2.965 -18.386 1.00 86.50 166 LEU A O 1
ATOM 1329 N N . LEU A 1 167 ? 5.957 3.260 -19.608 1.00 87.06 167 LEU A N 1
ATOM 1330 C CA . LEU A 1 167 ? 5.678 4.647 -19.978 1.00 87.06 167 LEU A CA 1
ATOM 1331 C C . LEU A 1 167 ? 4.446 4.755 -20.875 1.00 87.06 167 LEU A C 1
ATOM 1333 O O . LEU A 1 167 ? 3.630 5.648 -20.671 1.00 87.06 167 LEU A O 1
ATOM 1337 N N . VAL A 1 168 ? 4.267 3.828 -21.821 1.00 88.00 168 VAL A N 1
ATOM 1338 C CA . VAL A 1 168 ? 3.057 3.764 -22.654 1.00 88.00 168 VAL A CA 1
ATOM 1339 C C . VAL A 1 168 ? 1.827 3.475 -21.794 1.00 88.00 168 VAL A C 1
ATOM 1341 O O . VAL A 1 168 ? 0.825 4.174 -21.923 1.00 88.00 168 VAL A O 1
ATOM 1344 N N . LEU A 1 169 ? 1.900 2.505 -20.876 1.00 85.06 169 LEU A N 1
ATOM 1345 C CA . LEU A 1 169 ? 0.810 2.225 -19.935 1.00 85.06 169 LEU A CA 1
ATOM 1346 C C . LEU A 1 169 ? 0.525 3.419 -19.018 1.00 85.06 169 LEU A C 1
ATOM 1348 O O . LEU A 1 169 ? -0.636 3.728 -18.760 1.00 85.06 169 LEU A O 1
ATOM 1352 N N . TRP A 1 170 ? 1.560 4.111 -18.547 1.00 86.44 170 TRP A N 1
ATOM 1353 C CA . TRP A 1 170 ? 1.427 5.296 -17.706 1.00 86.44 170 TRP A CA 1
ATOM 1354 C C . TRP A 1 170 ? 0.755 6.449 -18.456 1.00 86.44 170 TRP A C 1
ATOM 1356 O O . TRP A 1 170 ? -0.254 6.970 -17.984 1.00 86.44 170 TRP A O 1
ATOM 1366 N N . LEU A 1 171 ? 1.237 6.780 -19.659 1.00 83.19 171 LEU A N 1
ATOM 1367 C CA . LEU A 1 171 ? 0.628 7.785 -20.533 1.00 83.19 171 LEU A CA 1
ATOM 1368 C C . LEU A 1 171 ? -0.818 7.426 -20.859 1.00 83.19 171 LEU A C 1
ATOM 1370 O O . LEU A 1 171 ? -1.687 8.286 -20.805 1.00 83.19 171 LEU A O 1
ATOM 1374 N N . ARG A 1 172 ? -1.106 6.154 -21.142 1.00 81.00 172 ARG A N 1
ATOM 1375 C CA . ARG A 1 172 ? -2.470 5.682 -21.396 1.00 81.00 172 ARG A CA 1
ATOM 1376 C C . ARG A 1 172 ? -3.388 5.924 -20.201 1.00 81.00 172 ARG A C 1
ATOM 1378 O O . ARG A 1 172 ? -4.513 6.371 -20.381 1.00 81.00 172 ARG A O 1
ATOM 1385 N N . THR A 1 173 ? -2.876 5.657 -19.004 1.00 75.81 173 THR A N 1
ATOM 1386 C CA . THR A 1 173 ? -3.593 5.805 -17.735 1.00 75.81 173 THR A CA 1
ATOM 1387 C C . THR A 1 173 ? -3.858 7.276 -17.375 1.00 75.81 173 THR A C 1
ATOM 1389 O O . THR A 1 173 ? -4.833 7.552 -16.685 1.00 75.81 173 THR A O 1
ATOM 1392 N N . PHE A 1 174 ? -3.015 8.214 -17.831 1.00 72.06 174 PHE A N 1
ATOM 1393 C CA . PHE A 1 174 ? -3.116 9.647 -17.508 1.00 72.06 174 PHE A CA 1
ATOM 1394 C C . PHE A 1 174 ? -3.688 10.534 -18.618 1.00 72.06 174 PHE A C 1
ATOM 1396 O O . PHE A 1 174 ? -4.257 11.577 -18.319 1.00 72.06 174 PHE A O 1
ATOM 1403 N N . SER A 1 175 ? -3.481 10.186 -19.887 1.00 64.06 175 SER A N 1
ATOM 1404 C CA . SER A 1 175 ? -3.554 11.163 -20.979 1.00 64.06 175 SER A CA 1
ATOM 1405 C C . SER A 1 175 ? -4.676 10.923 -21.982 1.00 64.06 175 SER A C 1
ATOM 1407 O O . SER A 1 175 ? -4.926 11.832 -22.771 1.00 64.06 175 SER A O 1
ATOM 1409 N N . LEU A 1 176 ? -5.278 9.727 -22.058 1.00 52.53 176 LEU A N 1
ATOM 1410 C CA . LEU A 1 176 ? -5.882 9.324 -23.336 1.00 52.53 176 LEU A CA 1
ATOM 1411 C C . LEU A 1 176 ? -7.202 8.552 -23.311 1.00 52.53 176 LEU A C 1
ATOM 1413 O O . LEU A 1 176 ? -7.777 8.473 -24.383 1.00 52.53 176 LEU A O 1
ATOM 1417 N N . ASP A 1 177 ? -7.695 7.999 -22.199 1.00 52.94 177 ASP A N 1
ATOM 1418 C CA . ASP A 1 177 ? -9.079 7.490 -22.107 1.00 52.94 177 ASP A CA 1
ATOM 1419 C C . ASP A 1 177 ? -9.475 7.243 -20.639 1.00 52.94 177 ASP A C 1
ATOM 1421 O O . ASP A 1 177 ? -8.734 6.605 -19.896 1.00 52.94 177 ASP A O 1
ATOM 1425 N N . GLU A 1 178 ? -10.675 7.668 -20.229 1.00 56.97 178 GLU A N 1
ATOM 1426 C CA . GLU A 1 178 ? -11.280 7.320 -18.921 1.00 56.97 178 GLU A CA 1
ATOM 1427 C C . GLU A 1 178 ? -11.748 5.846 -18.844 1.00 56.97 178 GLU A C 1
ATOM 1429 O O . GLU A 1 178 ? -12.342 5.373 -17.858 1.00 56.97 178 GLU A O 1
ATOM 1434 N N . GLU A 1 179 ? -11.508 5.091 -19.915 1.00 63.56 179 GLU A N 1
ATOM 1435 C CA . GLU A 1 179 ? -11.844 3.683 -19.994 1.00 63.56 179 GLU A CA 1
ATOM 1436 C C . GLU A 1 179 ? -10.873 2.832 -19.162 1.00 63.56 179 GLU A C 1
ATOM 1438 O O . GLU A 1 179 ? -9.660 3.053 -19.157 1.00 63.56 179 GLU A O 1
ATOM 1443 N N . PRO A 1 180 ? -11.382 1.813 -18.448 1.00 66.75 180 PRO A N 1
ATOM 1444 C CA . PRO A 1 180 ? -10.515 0.906 -17.710 1.00 66.75 180 PRO A CA 1
ATOM 1445 C C . PRO A 1 180 ? -9.599 0.151 -18.683 1.00 66.75 180 PRO A C 1
ATOM 1447 O O . PRO A 1 180 ? -10.059 -0.269 -19.745 1.00 66.75 180 PRO A O 1
ATOM 1450 N N . LEU A 1 181 ? -8.349 -0.118 -18.278 1.00 73.00 181 LEU A N 1
ATOM 1451 C CA . LEU A 1 181 ? -7.374 -0.877 -19.084 1.00 73.00 181 LEU A CA 1
ATOM 1452 C C . LEU A 1 181 ? -8.012 -2.122 -19.715 1.00 73.00 181 LEU A C 1
ATOM 1454 O O . LEU A 1 181 ? -8.745 -2.851 -19.036 1.00 73.00 181 LEU A O 1
ATOM 1458 N N . LYS A 1 182 ? -7.714 -2.405 -20.982 1.00 82.44 182 LYS A N 1
ATOM 1459 C CA . LYS A 1 182 ? -8.185 -3.611 -21.680 1.00 82.44 182 LYS A CA 1
ATOM 1460 C C . LYS A 1 182 ? -7.540 -4.861 -21.079 1.00 82.44 182 LYS A C 1
ATOM 1462 O O . LYS A 1 182 ? -6.483 -4.801 -20.455 1.00 82.44 182 LYS A O 1
ATOM 1467 N N . THR A 1 183 ? -8.145 -6.032 -21.286 1.00 81.69 183 THR A N 1
ATOM 1468 C CA . THR A 1 183 ? -7.640 -7.308 -20.739 1.00 81.69 183 THR A CA 1
ATOM 1469 C C . THR A 1 183 ? -6.176 -7.571 -21.112 1.00 81.69 183 THR A C 1
ATOM 1471 O O . THR A 1 183 ? -5.403 -8.002 -20.260 1.00 81.69 183 THR A O 1
ATOM 1474 N N . GLY A 1 184 ? -5.777 -7.247 -22.349 1.00 83.31 184 GLY A N 1
ATOM 1475 C CA . GLY A 1 184 ? -4.386 -7.365 -22.799 1.00 83.31 184 GLY A CA 1
ATOM 1476 C C . GLY A 1 184 ? -3.434 -6.429 -22.050 1.00 83.31 184 GLY A C 1
ATOM 1477 O O . GLY A 1 184 ? -2.404 -6.871 -21.558 1.00 83.31 184 GLY A O 1
ATOM 1478 N N . GLU A 1 185 ? -3.811 -5.163 -21.871 1.00 82.75 185 GLU A N 1
ATOM 1479 C CA . GLU A 1 185 ? -3.010 -4.174 -21.133 1.00 82.75 185 GLU A CA 1
ATOM 1480 C C . GLU A 1 185 ? -2.862 -4.553 -19.654 1.00 82.75 185 GLU A C 1
ATOM 1482 O O . GLU A 1 185 ? -1.789 -4.404 -19.074 1.00 82.75 185 GLU A O 1
ATOM 1487 N N . ARG A 1 186 ? -3.911 -5.125 -19.047 1.00 82.50 186 ARG A N 1
ATOM 1488 C CA . ARG A 1 186 ? -3.851 -5.662 -17.678 1.00 82.50 186 ARG A CA 1
ATOM 1489 C C . ARG A 1 186 ? -2.904 -6.851 -17.571 1.00 82.50 186 ARG A C 1
ATOM 1491 O O . ARG A 1 186 ? -2.157 -6.932 -16.602 1.00 82.50 186 ARG A O 1
ATOM 1498 N N . ALA A 1 187 ? -2.930 -7.764 -18.542 1.00 85.06 187 ALA A N 1
ATOM 1499 C CA . ALA A 1 187 ? -2.015 -8.901 -18.570 1.00 85.06 187 ALA A CA 1
ATOM 1500 C C . ALA A 1 187 ? -0.558 -8.434 -18.704 1.00 85.06 187 ALA A C 1
ATOM 1502 O O . ALA A 1 187 ? 0.305 -8.918 -17.976 1.00 85.06 187 ALA A O 1
ATOM 1503 N N . VAL A 1 188 ? -0.308 -7.434 -19.558 1.00 87.25 188 VAL A N 1
ATOM 1504 C CA . VAL A 1 188 ? 1.008 -6.794 -19.688 1.00 87.25 188 VAL A CA 1
ATOM 1505 C C . VAL A 1 188 ? 1.421 -6.134 -18.372 1.00 87.25 188 VAL A C 1
ATOM 1507 O O . VAL A 1 188 ? 2.529 -6.377 -17.909 1.00 87.25 188 VAL A O 1
ATOM 1510 N N . LEU A 1 189 ? 0.537 -5.380 -17.711 1.00 84.88 189 LEU A N 1
ATOM 1511 C CA . LEU A 1 189 ? 0.832 -4.751 -16.420 1.00 84.88 189 LEU A CA 1
ATOM 1512 C C . LEU A 1 189 ? 1.191 -5.782 -15.339 1.00 84.88 189 LEU A C 1
ATOM 1514 O O . LEU A 1 189 ? 2.140 -5.577 -14.582 1.00 84.88 189 LEU A O 1
ATOM 1518 N N . ILE A 1 190 ? 0.458 -6.897 -15.268 1.00 84.38 190 ILE A N 1
ATOM 1519 C CA . ILE A 1 190 ? 0.748 -7.992 -14.333 1.00 84.38 190 ILE A CA 1
ATOM 1520 C C . ILE A 1 190 ? 2.115 -8.604 -14.644 1.00 84.38 190 ILE A C 1
ATOM 1522 O O . ILE A 1 190 ? 2.928 -8.764 -13.736 1.00 84.38 190 ILE A O 1
ATOM 1526 N N . LEU A 1 191 ? 2.382 -8.914 -15.914 1.00 87.12 191 LEU A N 1
ATOM 1527 C CA . LEU A 1 191 ? 3.643 -9.515 -16.339 1.00 87.12 191 LEU A CA 1
ATOM 1528 C C . LEU A 1 191 ? 4.828 -8.594 -16.035 1.00 87.12 191 LEU A C 1
ATOM 1530 O O . LEU A 1 191 ? 5.803 -9.036 -15.435 1.00 87.12 191 LEU A O 1
ATOM 1534 N N . VAL A 1 192 ? 4.712 -7.306 -16.359 1.00 85.00 192 VAL A N 1
ATOM 1535 C CA . VAL A 1 192 ? 5.733 -6.299 -16.046 1.00 85.00 192 VAL A CA 1
ATOM 1536 C C . VAL A 1 192 ? 5.937 -6.189 -14.537 1.00 85.00 192 VAL A C 1
ATOM 1538 O O . VAL A 1 192 ? 7.075 -6.173 -14.087 1.00 85.00 192 VAL A O 1
ATOM 1541 N N . SER A 1 193 ? 4.863 -6.204 -13.742 1.00 83.12 193 SER A N 1
ATOM 1542 C CA . SER A 1 193 ? 4.963 -6.167 -12.277 1.00 83.12 193 SER A CA 1
ATOM 1543 C C . SER A 1 193 ? 5.722 -7.378 -11.724 1.00 83.12 193 SER A C 1
ATOM 1545 O O . SER A 1 193 ? 6.568 -7.218 -10.854 1.00 83.12 193 SER A O 1
ATOM 1547 N N . ILE A 1 194 ? 5.461 -8.586 -12.234 1.00 85.62 194 ILE A N 1
ATOM 1548 C CA . ILE A 1 194 ? 6.174 -9.809 -11.825 1.00 85.62 194 ILE A CA 1
ATOM 1549 C C . ILE A 1 194 ? 7.654 -9.735 -12.215 1.00 85.62 194 ILE A C 1
ATOM 1551 O O . ILE A 1 194 ? 8.521 -10.107 -11.426 1.00 85.62 194 ILE A O 1
ATOM 1555 N N . VAL A 1 195 ? 7.952 -9.233 -13.414 1.00 85.00 195 VAL A N 1
ATOM 1556 C CA . VAL A 1 195 ? 9.332 -9.059 -13.880 1.00 85.00 195 VAL A CA 1
ATOM 1557 C C . VAL A 1 195 ? 10.075 -8.039 -13.015 1.00 85.00 195 VAL A C 1
ATOM 1559 O O . VAL A 1 195 ? 11.195 -8.317 -12.598 1.00 85.00 195 VAL A O 1
ATOM 1562 N N . VAL A 1 196 ? 9.444 -6.912 -12.672 1.00 81.19 196 VAL A N 1
ATOM 1563 C CA . VAL A 1 196 ? 10.002 -5.908 -11.748 1.00 81.19 196 VAL A CA 1
ATOM 1564 C C . VAL A 1 196 ? 10.285 -6.525 -10.383 1.00 81.19 196 VAL A C 1
ATOM 1566 O O . VAL A 1 196 ? 11.401 -6.402 -9.895 1.00 81.19 196 VAL A O 1
ATOM 1569 N N . ILE A 1 197 ? 9.325 -7.266 -9.816 1.00 83.25 197 ILE A N 1
ATOM 1570 C CA . ILE A 1 197 ? 9.493 -7.989 -8.547 1.00 83.25 197 ILE A CA 1
ATOM 1571 C C . ILE A 1 197 ? 10.735 -8.892 -8.593 1.00 83.25 197 ILE A C 1
ATOM 1573 O O . ILE A 1 197 ? 11.530 -8.925 -7.651 1.00 83.25 197 ILE A O 1
ATOM 1577 N N . PHE A 1 198 ? 10.913 -9.637 -9.684 1.00 84.94 198 PHE A N 1
ATOM 1578 C CA . PHE A 1 198 ? 12.032 -10.561 -9.836 1.00 84.94 198 PHE A CA 1
ATOM 1579 C C . PHE A 1 198 ? 13.373 -9.827 -9.977 1.00 84.94 198 PHE A C 1
ATOM 1581 O O . PHE A 1 198 ? 14.339 -10.180 -9.302 1.00 84.94 198 PHE A O 1
ATOM 1588 N N . ILE A 1 199 ? 13.415 -8.774 -10.798 1.00 81.69 199 ILE A N 1
ATOM 1589 C CA . ILE A 1 199 ? 14.592 -7.915 -10.977 1.00 81.69 199 ILE A CA 1
ATOM 1590 C C . ILE A 1 199 ? 14.990 -7.274 -9.645 1.00 81.69 199 ILE A C 1
ATOM 1592 O O . ILE A 1 199 ? 16.150 -7.359 -9.256 1.00 81.69 199 ILE A O 1
ATOM 1596 N N . GLU A 1 200 ? 14.040 -6.689 -8.916 1.00 76.19 200 GLU A N 1
ATOM 1597 C CA . GLU A 1 200 ? 14.286 -6.084 -7.604 1.00 76.19 200 GLU A CA 1
ATOM 1598 C C . GLU A 1 200 ? 14.816 -7.105 -6.603 1.00 76.19 200 GLU A C 1
ATOM 1600 O O . GLU A 1 200 ? 15.767 -6.819 -5.882 1.00 76.19 200 GLU A O 1
ATOM 1605 N N . THR A 1 201 ? 14.257 -8.317 -6.595 1.00 80.44 201 THR A N 1
ATOM 1606 C CA . THR A 1 201 ? 14.721 -9.398 -5.717 1.00 80.44 201 THR A CA 1
ATOM 1607 C C . THR A 1 201 ? 16.179 -9.755 -6.004 1.00 80.44 201 THR A C 1
ATOM 1609 O O . THR A 1 201 ? 16.969 -9.890 -5.074 1.00 80.44 201 THR A O 1
ATOM 1612 N N . ILE A 1 202 ? 16.558 -9.859 -7.281 1.00 81.25 202 ILE A N 1
ATOM 1613 C CA . ILE A 1 202 ? 17.946 -10.127 -7.677 1.00 81.25 202 ILE A CA 1
ATOM 1614 C C . ILE A 1 202 ? 18.856 -8.953 -7.310 1.00 81.25 202 ILE A C 1
ATOM 1616 O O . ILE A 1 202 ? 19.932 -9.169 -6.764 1.00 81.25 202 ILE A O 1
ATOM 1620 N N . ILE A 1 203 ? 18.450 -7.711 -7.576 1.00 75.31 203 ILE A N 1
ATOM 1621 C CA . ILE A 1 203 ? 19.270 -6.532 -7.265 1.00 75.31 203 ILE A CA 1
ATOM 1622 C C . ILE A 1 203 ? 19.517 -6.432 -5.756 1.00 75.31 203 ILE A C 1
ATOM 1624 O O . ILE A 1 203 ? 20.654 -6.209 -5.337 1.00 75.31 203 ILE A O 1
ATOM 1628 N N . LEU A 1 204 ? 18.476 -6.633 -4.946 1.00 71.44 204 LEU A N 1
ATOM 1629 C CA . LEU A 1 204 ? 18.548 -6.490 -3.495 1.00 71.44 204 LEU A CA 1
ATOM 1630 C C . LEU A 1 204 ? 19.351 -7.629 -2.849 1.00 71.44 204 LEU A C 1
ATOM 1632 O O . LEU A 1 204 ? 20.134 -7.366 -1.944 1.00 71.44 204 LEU A O 1
ATOM 1636 N N . LEU A 1 205 ? 19.233 -8.865 -3.353 1.00 73.31 205 LEU A N 1
ATOM 1637 C CA . LEU A 1 205 ? 19.975 -10.019 -2.825 1.00 73.31 205 LEU A CA 1
ATOM 1638 C C . LEU A 1 205 ? 21.402 -10.162 -3.378 1.00 73.31 205 LEU A C 1
ATOM 1640 O O . LEU A 1 205 ? 22.252 -10.725 -2.692 1.00 73.31 205 LEU A O 1
ATOM 1644 N N . CYS A 1 206 ? 21.674 -9.718 -4.610 1.00 73.25 206 CYS A N 1
ATOM 1645 C CA . CYS A 1 206 ? 22.940 -10.011 -5.298 1.00 73.25 206 CYS A CA 1
ATOM 1646 C C . CYS A 1 206 ? 23.841 -8.795 -5.532 1.00 73.25 206 CYS A C 1
ATOM 1648 O O . CYS A 1 206 ? 25.052 -8.974 -5.618 1.00 73.25 206 CYS A O 1
ATOM 1650 N N . PHE A 1 207 ? 23.290 -7.585 -5.671 1.00 68.44 207 PHE A N 1
ATOM 1651 C CA . PHE A 1 207 ? 24.070 -6.417 -6.104 1.00 68.44 207 PHE A CA 1
ATOM 1652 C C . PHE A 1 207 ? 24.218 -5.323 -5.042 1.00 68.44 207 PHE A C 1
ATOM 1654 O O . PHE A 1 207 ? 25.049 -4.441 -5.234 1.00 68.44 207 PHE A O 1
ATOM 1661 N N . VAL A 1 208 ? 23.430 -5.373 -3.956 1.00 61.59 208 VAL A N 1
ATOM 1662 C CA . VAL A 1 208 ? 23.385 -4.417 -2.826 1.00 61.59 208 VAL A CA 1
ATOM 1663 C C . VAL A 1 208 ? 23.836 -2.987 -3.192 1.00 61.59 208 VAL A C 1
ATOM 1665 O O . VAL A 1 208 ? 24.762 -2.455 -2.577 1.00 61.59 208 VAL A O 1
ATOM 1668 N N . PRO A 1 209 ? 23.237 -2.301 -4.188 1.00 60.34 209 PRO A N 1
ATOM 1669 C CA . PRO A 1 209 ? 23.582 -0.908 -4.394 1.00 60.34 209 PRO A CA 1
ATOM 1670 C C . PRO A 1 209 ? 22.829 -0.088 -3.340 1.00 60.34 209 PRO A C 1
ATOM 1672 O O . PRO A 1 209 ? 21.598 0.003 -3.377 1.00 60.34 209 PRO A O 1
ATOM 1675 N N . GLU A 1 210 ? 23.564 0.523 -2.409 1.00 62.66 210 GLU A N 1
ATOM 1676 C CA . GLU A 1 210 ? 23.013 1.319 -1.299 1.00 62.66 210 GLU A CA 1
ATOM 1677 C C . GLU A 1 210 ? 21.991 2.370 -1.771 1.00 62.66 210 GLU A C 1
ATOM 1679 O O . GLU A 1 210 ? 20.954 2.568 -1.140 1.00 62.66 210 GLU A O 1
ATOM 1684 N N . ALA A 1 211 ? 22.225 2.984 -2.937 1.00 60.53 211 ALA A N 1
ATOM 1685 C CA . ALA A 1 211 ? 21.343 3.998 -3.515 1.00 60.53 211 ALA A CA 1
ATOM 1686 C C . ALA A 1 211 ? 19.963 3.456 -3.944 1.00 60.53 211 ALA A C 1
ATOM 1688 O O . ALA A 1 211 ? 18.953 4.144 -3.783 1.00 60.53 211 ALA A O 1
ATOM 1689 N N . TYR A 1 212 ? 19.899 2.224 -4.464 1.00 60.22 212 TYR A N 1
ATOM 1690 C CA . TYR A 1 212 ? 18.636 1.607 -4.887 1.00 60.22 212 TYR A CA 1
ATOM 1691 C C . TYR A 1 212 ? 17.809 1.164 -3.679 1.00 60.22 212 TYR A C 1
ATOM 1693 O O . TYR A 1 212 ? 16.599 1.393 -3.647 1.00 60.22 212 TYR A O 1
ATOM 1701 N N . SER A 1 213 ? 18.457 0.598 -2.655 1.00 59.53 213 SER A N 1
ATOM 1702 C CA . SER A 1 213 ? 17.772 0.219 -1.414 1.00 59.53 213 SER A CA 1
ATOM 1703 C C . SER A 1 213 ? 17.167 1.450 -0.728 1.00 59.53 213 SER A C 1
ATOM 1705 O O . SER A 1 213 ? 16.017 1.412 -0.296 1.00 59.53 213 SER A O 1
ATOM 1707 N N . LEU A 1 214 ? 17.887 2.577 -0.703 1.00 61.53 214 LEU A N 1
ATOM 1708 C CA . LEU A 1 214 ? 17.445 3.805 -0.043 1.00 61.53 214 LEU A CA 1
ATOM 1709 C C . LEU A 1 214 ? 16.177 4.387 -0.685 1.00 61.53 214 LEU A C 1
ATOM 1711 O O . LEU A 1 214 ? 15.256 4.764 0.039 1.00 61.53 214 LEU A O 1
ATOM 1715 N N . TYR A 1 215 ? 16.080 4.399 -2.018 1.00 62.91 215 TYR A N 1
ATOM 1716 C CA . TYR A 1 215 ? 14.893 4.896 -2.725 1.00 62.91 215 TYR A CA 1
ATOM 1717 C C . TYR A 1 215 ? 13.631 4.084 -2.399 1.00 62.91 215 TYR A C 1
ATOM 1719 O O . TYR A 1 215 ? 12.602 4.647 -2.015 1.00 62.91 215 TYR A O 1
ATOM 1727 N N . PHE A 1 216 ? 13.716 2.754 -2.493 1.00 60.31 216 PHE A N 1
ATOM 1728 C CA . PHE A 1 216 ? 12.590 1.869 -2.187 1.00 60.31 216 PHE A CA 1
ATOM 1729 C C . PHE A 1 216 ? 12.232 1.874 -0.707 1.00 60.31 216 PHE A C 1
ATOM 1731 O O . PHE A 1 216 ? 11.049 1.908 -0.365 1.00 60.31 216 PHE A O 1
ATOM 1738 N N . ASN A 1 217 ? 13.235 1.917 0.170 1.00 61.84 217 ASN A N 1
ATOM 1739 C CA . ASN A 1 217 ? 13.025 2.071 1.601 1.00 61.84 217 ASN A CA 1
ATOM 1740 C C . ASN A 1 217 ? 12.304 3.383 1.900 1.00 61.84 217 ASN A C 1
ATOM 1742 O O . ASN A 1 217 ? 11.333 3.379 2.649 1.00 61.84 217 ASN A O 1
ATOM 1746 N N . PHE A 1 218 ? 12.702 4.491 1.275 1.00 63.09 218 PHE A N 1
ATOM 1747 C CA . PHE A 1 218 ? 12.043 5.778 1.465 1.00 63.09 218 PHE A CA 1
ATOM 1748 C C . PHE A 1 218 ? 10.589 5.753 0.979 1.00 63.09 218 PHE A C 1
ATOM 1750 O O . PHE A 1 218 ? 9.693 6.156 1.720 1.00 63.09 218 PHE A O 1
ATOM 1757 N N . ALA A 1 219 ? 10.327 5.213 -0.216 1.00 62.38 219 ALA A N 1
ATOM 1758 C CA . ALA A 1 219 ? 8.972 5.070 -0.749 1.00 62.38 219 ALA A CA 1
ATOM 1759 C C . ALA A 1 219 ? 8.090 4.170 0.139 1.00 62.38 219 ALA A C 1
ATOM 1761 O O . ALA A 1 219 ? 6.941 4.511 0.437 1.00 62.38 219 ALA A O 1
ATOM 1762 N N . TYR A 1 220 ? 8.638 3.050 0.620 1.00 62.22 220 TYR A N 1
ATOM 1763 C CA . TYR A 1 220 ? 7.964 2.141 1.543 1.00 62.22 220 TYR A CA 1
ATOM 1764 C C . TYR A 1 220 ? 7.666 2.814 2.890 1.00 62.22 220 TYR A C 1
ATOM 1766 O O . TYR A 1 220 ? 6.523 2.792 3.349 1.00 62.22 220 TYR A O 1
ATOM 1774 N N . LEU A 1 221 ? 8.660 3.461 3.504 1.00 63.28 221 LEU A N 1
ATOM 1775 C CA . LEU A 1 221 ? 8.539 4.150 4.792 1.00 63.28 221 LEU A CA 1
ATOM 1776 C C . LEU A 1 221 ? 7.526 5.295 4.718 1.00 63.28 221 LEU A C 1
ATOM 1778 O O . LEU A 1 221 ? 6.678 5.424 5.601 1.00 63.28 221 LEU A O 1
ATOM 1782 N N . LEU A 1 222 ? 7.553 6.077 3.640 1.00 62.97 222 LEU A N 1
ATOM 1783 C CA . LEU A 1 222 ? 6.607 7.161 3.396 1.00 62.97 222 LEU A CA 1
ATOM 1784 C C . LEU A 1 222 ? 5.179 6.625 3.216 1.00 62.97 222 LEU A C 1
ATOM 1786 O O . LEU A 1 222 ? 4.245 7.160 3.815 1.00 62.97 222 LEU A O 1
ATOM 1790 N N . GLY A 1 223 ? 5.009 5.519 2.484 1.00 61.38 223 GLY A N 1
ATOM 1791 C CA . GLY A 1 223 ? 3.727 4.821 2.363 1.00 61.38 223 GLY A CA 1
ATOM 1792 C C . GLY A 1 223 ? 3.198 4.305 3.707 1.00 61.38 223 GLY A C 1
ATOM 1793 O O . GLY A 1 223 ? 2.012 4.465 4.016 1.00 61.38 223 GLY A O 1
ATOM 1794 N N . VAL A 1 224 ? 4.080 3.750 4.546 1.00 63.19 224 VAL A N 1
ATOM 1795 C CA . VAL A 1 224 ? 3.733 3.307 5.903 1.00 63.19 224 VAL A CA 1
ATOM 1796 C C . VAL A 1 224 ? 3.288 4.487 6.765 1.00 63.19 224 VAL A C 1
ATOM 1798 O O . VAL A 1 224 ? 2.206 4.429 7.352 1.00 63.19 224 VAL A O 1
ATOM 1801 N N . LEU A 1 225 ? 4.055 5.577 6.784 1.00 64.12 225 LEU A N 1
ATOM 1802 C CA . LEU A 1 225 ? 3.746 6.773 7.569 1.00 64.12 225 LEU A CA 1
ATOM 1803 C C . LEU A 1 225 ? 2.424 7.425 7.146 1.00 64.12 225 LEU A C 1
ATOM 1805 O O . LEU A 1 225 ? 1.586 7.695 8.003 1.00 64.12 225 LEU A O 1
ATOM 1809 N N . LEU A 1 226 ? 2.183 7.614 5.845 1.00 61.69 226 LEU A N 1
ATOM 1810 C CA . LEU A 1 226 ? 0.928 8.182 5.332 1.00 61.69 226 LEU A CA 1
ATOM 1811 C C . LEU A 1 226 ? -0.289 7.349 5.736 1.00 61.69 226 LEU A C 1
ATOM 1813 O O . LEU A 1 226 ? -1.293 7.891 6.201 1.00 61.69 226 LEU A O 1
ATOM 1817 N N . SER A 1 227 ? -0.196 6.025 5.616 1.00 59.38 227 SER A N 1
ATOM 1818 C CA . SER A 1 227 ? -1.292 5.141 6.019 1.00 59.38 227 SER A CA 1
ATOM 1819 C C . SER A 1 227 ? -1.557 5.190 7.528 1.00 59.38 227 SER A C 1
ATOM 1821 O O . SER A 1 227 ? -2.712 5.112 7.954 1.00 59.38 227 SER A O 1
ATOM 1823 N N . MET A 1 228 ? -0.501 5.355 8.334 1.00 65.50 228 MET A N 1
ATOM 1824 C CA . MET A 1 228 ? -0.602 5.472 9.779 1.00 65.50 228 MET A CA 1
ATOM 1825 C C . MET A 1 228 ? -1.236 6.795 10.160 1.00 65.50 228 MET A C 1
ATOM 1827 O O . MET A 1 228 ? -2.178 6.799 10.940 1.00 65.50 228 MET A O 1
ATOM 1831 N N . VAL A 1 229 ? -0.810 7.905 9.563 1.00 67.25 229 VAL A N 1
ATOM 1832 C CA . VAL A 1 229 ? -1.470 9.202 9.753 1.00 67.25 229 VAL A CA 1
ATOM 1833 C C . VAL A 1 229 ? -2.960 9.084 9.426 1.00 67.25 229 VAL A C 1
ATOM 1835 O O . VAL A 1 229 ? -3.800 9.485 10.230 1.00 67.25 229 VAL A O 1
ATOM 1838 N N . TYR A 1 230 ? -3.309 8.435 8.313 1.00 63.53 230 TYR A N 1
ATOM 1839 C CA . TYR A 1 230 ? -4.702 8.230 7.919 1.00 63.53 230 TYR A CA 1
ATOM 1840 C C . TYR A 1 230 ? -5.482 7.342 8.912 1.00 63.53 230 TYR A C 1
ATOM 1842 O O . TYR A 1 230 ? -6.620 7.656 9.265 1.00 63.53 230 TYR A O 1
ATOM 1850 N N . LEU A 1 231 ? -4.871 6.262 9.422 1.00 63.38 231 LEU A N 1
ATOM 1851 C CA . LEU A 1 231 ? -5.468 5.401 10.456 1.00 63.38 231 LEU A CA 1
ATOM 1852 C C . LEU A 1 231 ? -5.647 6.153 11.782 1.00 63.38 231 LEU A C 1
ATOM 1854 O O . LEU A 1 231 ? -6.679 6.022 12.434 1.00 63.38 231 LEU A O 1
ATOM 1858 N N . GLY A 1 232 ? -4.661 6.963 12.165 1.00 65.69 232 GLY A N 1
ATOM 1859 C CA . GLY A 1 232 ? -4.674 7.784 13.371 1.00 65.69 232 GLY A CA 1
ATOM 1860 C C . GLY A 1 232 ? -5.776 8.838 13.328 1.00 65.69 232 GLY A C 1
ATOM 1861 O O . GLY A 1 232 ? -6.502 8.992 14.308 1.00 65.69 232 GLY A O 1
ATOM 1862 N N . ILE A 1 233 ? -5.974 9.492 12.179 1.00 68.12 233 ILE A N 1
ATOM 1863 C CA . ILE A 1 233 ? -7.096 10.414 11.951 1.00 68.12 233 ILE A CA 1
ATOM 1864 C C . ILE A 1 233 ? -8.433 9.686 12.119 1.00 68.12 233 ILE A C 1
ATOM 1866 O O . ILE A 1 233 ? -9.333 10.214 12.770 1.00 68.12 233 ILE A O 1
ATOM 1870 N N . LEU A 1 234 ? -8.574 8.472 11.578 1.00 63.59 234 LEU A N 1
ATOM 1871 C CA . LEU A 1 234 ? -9.806 7.695 11.723 1.00 63.59 234 LEU A CA 1
ATOM 1872 C C . LEU A 1 234 ? -10.060 7.299 13.178 1.00 63.59 234 LEU A C 1
ATOM 1874 O O . LEU A 1 234 ? -11.160 7.517 13.685 1.00 63.59 234 LEU A O 1
ATOM 1878 N N . ILE A 1 235 ? -9.035 6.794 13.872 1.00 64.56 235 ILE A N 1
ATOM 1879 C CA . ILE A 1 235 ? -9.138 6.499 15.298 1.00 64.56 235 ILE A CA 1
ATOM 1880 C C . ILE A 1 235 ? -9.515 7.772 16.049 1.00 64.56 235 ILE A C 1
ATOM 1882 O O . ILE A 1 235 ? -10.442 7.701 16.834 1.00 64.56 235 ILE A O 1
ATOM 1886 N N . LEU A 1 236 ? -8.891 8.930 15.823 1.00 63.81 236 LEU A N 1
ATOM 1887 C CA . LEU A 1 236 ? -9.213 10.182 16.529 1.00 63.81 236 LEU A CA 1
ATOM 1888 C C . LEU A 1 236 ? -10.625 10.712 16.235 1.00 63.81 236 LEU A C 1
ATOM 1890 O O . LEU A 1 236 ? -11.252 11.281 17.124 1.00 63.81 236 LEU A O 1
ATOM 1894 N N . ARG A 1 237 ? -11.132 10.512 15.014 1.00 58.62 237 ARG A N 1
ATOM 1895 C CA . ARG A 1 237 ? -12.452 10.992 14.573 1.00 58.62 237 ARG A CA 1
ATOM 1896 C C . ARG A 1 237 ? -13.611 10.066 14.977 1.00 58.62 237 ARG A C 1
ATOM 1898 O O . ARG A 1 237 ? -14.752 10.527 15.018 1.00 58.62 237 ARG A O 1
ATOM 1905 N N . SER A 1 238 ? -13.334 8.782 15.235 1.00 53.06 238 SER A N 1
ATOM 1906 C CA . SER A 1 238 ? -14.320 7.756 15.638 1.00 53.06 238 SER A CA 1
ATOM 1907 C C . SER A 1 238 ? -14.769 7.849 17.094 1.00 53.06 238 SER A C 1
ATOM 1909 O O . SER A 1 238 ? -15.979 7.601 17.313 1.00 53.06 238 SER A O 1
#

Foldseek 3Di:
DLVLLVVLLVVLLVCLVVQFPDPVVLVVSLVVSVVVLVVVLVVLVCCVVVVVPDVDDDDPVVLVVLLVLLVCLLCLLQVVCLVVLNLALDPDDDPVNVVVVVVVVVVLVVVLCCCCPPRVSSSVNVSVLSVVLSVVVSNVSSNVSLVCLQVLLVVCPVPPVLSVLSVVLSCCNPPPDSDRDDNVNSVSRNVSSVVSSVVVSCCSVPVPPVVVSVVSSVVSSVVSVVSSVSVVVSSVVD

Sequence (238 aa):
MLTFATVCSFLFSFASGFVKGSKRRAKAIRIFIGILMLLVGAYPVYKLTGGSTFGGTFGLLEDIGAVLGIWSLLVSVYVIPAIRARYKPEFEKGFVDEFKERVGRIRHSLWKGYQSYIWKEYGKVYAEEFRSYQQSIAEIRNQLSGILLLPIAVVLLPFPFLMAVLLVLWLRTFSLDEEPLKTGERAVLILVSIVVIFIETIILLCFVPEAYSLYFNFAYLLGVLLSMVYLGILILRS

Secondary structure (DSSP, 8-state):
-HHHHHHHHHHHHHHHHHHTT-HHHHHHHHHHHHHHHHHHHHHHHHHHHHTTT--PPPPHHHHHHHHHHHHHHHIIIIIHHHHTT---------HHHHHHHHHHHHHHHHHHHHHHHTS--HHHHHHHHHHHHHHHHHHHHHHHHHHHHHHHHHHTTTSHHHHHHHHHHHHHHHHT-SS---HHHHHHHHHHHHHHHHHHHHIIIII--HHHHHHHHHHHHHHHHHHHHHHHHHHHH-